Protein AF-A0A3S0BV58-F1 (afdb_monomer)

Solvent-accessible surface area (backbone atoms only — not comparable to full-atom values): 14214 Å² total; per-residue (Å²): 132,82,79,48,56,37,23,39,34,32,57,40,54,76,47,63,70,38,34,51,49,20,34,47,28,46,68,76,32,44,68,43,70,60,46,36,39,35,33,40,34,26,55,89,67,65,62,64,59,50,37,46,76,71,61,51,29,81,40,76,45,76,41,92,50,60,64,19,47,26,44,50,51,51,53,50,55,70,69,50,87,31,63,28,33,32,41,34,36,27,33,27,31,54,66,59,74,34,46,44,65,55,54,49,49,54,54,49,50,37,59,76,68,64,52,68,36,40,33,28,37,38,43,80,80,35,86,71,48,71,60,70,56,21,28,39,34,41,48,67,62,63,71,67,54,79,61,69,74,94,73,54,38,2,24,70,26,55,34,50,92,34,69,33,44,61,56,47,53,46,48,52,27,61,78,67,72,54,68,52,42,64,39,81,79,41,47,33,41,85,61,58,54,67,49,63,40,41,32,72,51,68,12,27,38,37,32,33,62,53,54,39,21,33,33,74,78,34,74,48,76,52,95,67,84,56,86,81,56,68,57,73,69,56,47,52,28,47,65,67,75,61,59,58,72,57,46,53,40,77,84,40,50,90,69,30,61,70,72,79,79,84,123

pLDDT: mean 91.62, std 10.39, range [37.5, 98.81]

Mean predicted aligned error: 4.77 Å

Structure (mmCIF, N/CA/C/O backbone):
data_AF-A0A3S0BV58-F1
#
_entry.id   AF-A0A3S0BV58-F1
#
loop_
_a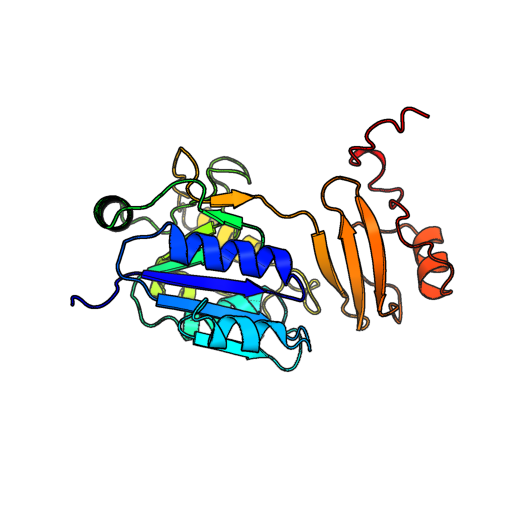tom_site.group_PDB
_atom_site.id
_atom_site.type_symbol
_atom_site.label_atom_id
_atom_site.label_alt_id
_atom_site.label_comp_id
_atom_site.label_asym_id
_atom_site.label_entity_id
_atom_site.label_seq_id
_atom_site.pdbx_PDB_ins_code
_atom_site.Cartn_x
_atom_site.Cartn_y
_atom_site.Cartn_z
_atom_site.occupancy
_atom_site.B_iso_or_equiv
_atom_site.auth_seq_id
_atom_site.auth_comp_id
_atom_site.auth_asym_id
_atom_site.auth_atom_id
_atom_site.pdbx_PDB_model_num
ATOM 1 N N . MET A 1 1 ? -24.311 -11.416 15.419 1.00 58.78 1 MET A N 1
ATOM 2 C CA . MET A 1 1 ? -22.964 -10.863 15.677 1.00 58.78 1 MET A CA 1
ATOM 3 C C . MET A 1 1 ? -23.050 -9.361 15.479 1.00 58.78 1 MET A C 1
ATOM 5 O O . MET A 1 1 ? -23.858 -8.952 14.658 1.00 58.78 1 MET A O 1
ATOM 9 N N . ALA A 1 2 ? -22.325 -8.561 16.262 1.00 74.94 2 ALA A N 1
ATOM 10 C CA . ALA A 1 2 ? -22.299 -7.110 16.066 1.00 74.94 2 ALA A CA 1
ATOM 11 C C . ALA A 1 2 ? -21.651 -6.775 14.715 1.00 74.94 2 ALA A C 1
ATOM 13 O O . ALA A 1 2 ? -20.734 -7.487 14.307 1.00 74.94 2 ALA A O 1
ATOM 14 N N . ASP A 1 3 ? -22.108 -5.719 14.043 1.00 85.88 3 ASP A N 1
ATOM 15 C CA . ASP A 1 3 ? -21.516 -5.290 12.773 1.00 85.88 3 ASP A CA 1
ATOM 16 C C . ASP A 1 3 ? -20.039 -4.896 12.955 1.00 85.88 3 ASP A C 1
ATOM 18 O O . ASP A 1 3 ? -19.675 -4.320 13.990 1.00 85.88 3 ASP A O 1
ATOM 22 N N . PRO A 1 4 ? -19.163 -5.230 11.987 1.00 90.94 4 PRO A N 1
ATOM 23 C CA . PRO A 1 4 ? -17.747 -4.909 12.079 1.00 90.94 4 PRO A CA 1
ATOM 24 C C . PRO A 1 4 ? -17.556 -3.391 12.123 1.00 90.94 4 PRO A C 1
ATOM 26 O O . PRO A 1 4 ? -18.193 -2.647 11.384 1.00 90.94 4 PRO A O 1
ATOM 29 N N . LYS A 1 5 ? -16.644 -2.925 12.980 1.00 90.62 5 LYS A N 1
ATOM 30 C CA . LYS A 1 5 ? -16.297 -1.495 13.090 1.00 90.62 5 LYS A CA 1
ATOM 31 C C . LYS A 1 5 ? -15.056 -1.108 12.289 1.00 90.62 5 LYS A C 1
ATOM 33 O O . LYS A 1 5 ? -14.802 0.079 12.103 1.00 90.62 5 LYS A O 1
ATOM 38 N N . LEU A 1 6 ? -14.289 -2.097 11.834 1.00 97.38 6 LEU A N 1
ATOM 39 C CA . LEU A 1 6 ? -13.002 -1.920 11.176 1.00 97.38 6 LEU A CA 1
ATOM 40 C C . LEU A 1 6 ? -12.958 -2.697 9.859 1.00 97.38 6 LEU A C 1
ATOM 42 O O . LEU A 1 6 ? -13.335 -3.870 9.816 1.00 97.38 6 LEU A O 1
ATOM 46 N N . THR A 1 7 ? -12.428 -2.057 8.820 1.00 98.56 7 THR A N 1
ATOM 47 C CA . THR A 1 7 ? -12.080 -2.704 7.552 1.00 98.56 7 THR A CA 1
ATOM 48 C C . THR A 1 7 ? -10.580 -2.587 7.310 1.00 98.56 7 THR A C 1
ATOM 50 O O . THR A 1 7 ? -10.054 -1.480 7.242 1.00 98.56 7 THR A O 1
ATOM 53 N N . PHE A 1 8 ? -9.880 -3.704 7.151 1.00 98.69 8 PHE A N 1
ATOM 54 C CA . PHE A 1 8 ? -8.515 -3.722 6.638 1.00 98.69 8 PHE A CA 1
ATOM 55 C C . PHE A 1 8 ? -8.525 -3.516 5.122 1.00 98.69 8 PHE A C 1
ATOM 57 O O . PHE A 1 8 ? -9.313 -4.142 4.414 1.00 98.69 8 PHE A O 1
ATOM 64 N N . LEU A 1 9 ? -7.647 -2.646 4.634 1.00 98.81 9 LEU A N 1
ATOM 65 C CA . LEU A 1 9 ? -7.495 -2.302 3.225 1.00 98.81 9 LEU A CA 1
ATOM 66 C C . LEU A 1 9 ? -6.059 -2.613 2.804 1.00 98.81 9 LEU A C 1
ATOM 68 O O . LEU A 1 9 ? -5.123 -2.053 3.376 1.00 98.81 9 LEU A O 1
ATOM 72 N N . VAL A 1 10 ? -5.887 -3.486 1.813 1.00 98.62 10 VAL A N 1
ATOM 73 C CA . VAL A 1 10 ? -4.567 -3.885 1.302 1.00 98.62 10 VAL A CA 1
ATOM 74 C C . VAL A 1 10 ? -4.504 -3.617 -0.196 1.00 98.62 10 VAL A C 1
ATOM 76 O O . VAL A 1 10 ? -5.285 -4.179 -0.963 1.00 98.62 10 VAL A O 1
ATOM 79 N N . LEU A 1 11 ? -3.570 -2.758 -0.603 1.00 97.88 11 LEU A N 1
ATOM 80 C CA . LEU A 1 11 ? -3.265 -2.472 -2.003 1.00 97.88 11 LEU A CA 1
ATOM 81 C C . LEU A 1 11 ? -2.023 -3.246 -2.433 1.00 97.88 11 LEU A C 1
ATOM 83 O O . LEU A 1 11 ? -1.003 -3.211 -1.743 1.00 97.88 11 LEU A O 1
ATOM 87 N N . ASP A 1 12 ? -2.079 -3.866 -3.604 1.00 97.56 12 ASP A N 1
ATOM 88 C CA . ASP A 1 12 ? -0.966 -4.618 -4.161 1.00 97.56 12 ASP A CA 1
ATOM 89 C C . ASP A 1 12 ? -0.728 -4.325 -5.647 1.00 97.56 12 ASP A C 1
ATOM 91 O O . ASP A 1 12 ? -1.632 -3.956 -6.392 1.00 97.56 12 ASP A O 1
ATOM 95 N N . PHE A 1 13 ? 0.523 -4.501 -6.069 1.00 96.62 13 PHE A N 1
ATOM 96 C CA . PHE A 1 13 ? 0.927 -4.519 -7.466 1.00 96.62 13 PHE A CA 1
ATOM 97 C C . PHE A 1 13 ? 2.080 -5.512 -7.653 1.00 96.62 13 PHE A C 1
ATOM 99 O O . PHE A 1 13 ? 3.238 -5.193 -7.371 1.00 96.62 13 PHE A O 1
ATOM 106 N N . LYS A 1 14 ? 1.756 -6.711 -8.154 1.00 96.31 14 LYS A N 1
ATOM 107 C CA . LYS A 1 14 ? 2.706 -7.794 -8.471 1.00 96.31 14 LYS A CA 1
ATOM 108 C C . LYS A 1 14 ? 3.536 -8.317 -7.282 1.00 96.31 14 LYS A C 1
ATOM 110 O O . LYS A 1 14 ? 4.580 -8.925 -7.513 1.00 96.31 14 LYS A O 1
ATOM 115 N N . LYS A 1 15 ? 3.106 -8.138 -6.025 1.00 95.44 15 LYS A N 1
ATOM 116 C CA . LYS A 1 15 ? 3.809 -8.666 -4.837 1.00 95.44 15 LYS A CA 1
ATOM 117 C C . LYS A 1 15 ? 3.030 -9.821 -4.209 1.00 95.44 15 LYS A C 1
ATOM 119 O O . LYS A 1 15 ? 2.544 -9.721 -3.085 1.00 95.44 15 LYS A O 1
ATOM 124 N N . GLU A 1 16 ? 2.884 -10.913 -4.959 1.00 96.56 16 GLU A N 1
ATOM 125 C CA . GLU A 1 16 ? 2.107 -12.095 -4.557 1.00 96.56 16 GLU A CA 1
ATOM 126 C C . GLU A 1 16 ? 2.516 -12.635 -3.178 1.00 96.56 16 GLU A C 1
ATOM 128 O O . GLU A 1 16 ? 1.671 -12.784 -2.299 1.00 96.56 16 GLU A O 1
ATOM 133 N N . GLN A 1 17 ? 3.808 -12.910 -2.974 1.00 96.69 17 GLN A N 1
ATOM 134 C CA . GLN A 1 17 ? 4.300 -13.559 -1.754 1.00 96.69 17 GLN A CA 1
ATOM 135 C C . GLN A 1 17 ? 4.117 -12.669 -0.523 1.00 96.69 17 GLN A C 1
ATOM 137 O O . GLN A 1 17 ? 3.667 -13.133 0.525 1.00 96.69 17 GLN A O 1
ATOM 142 N N . GLU A 1 18 ? 4.455 -11.387 -0.649 1.00 97.38 18 GLU A N 1
ATOM 143 C CA . GLU A 1 18 ? 4.274 -10.403 0.409 1.00 97.38 18 GLU A CA 1
ATOM 144 C C . GLU A 1 18 ? 2.786 -10.210 0.733 1.00 97.38 18 GLU A C 1
ATOM 146 O O . GLU A 1 18 ? 2.396 -10.301 1.898 1.00 97.38 18 GLU A O 1
ATOM 151 N N . SER A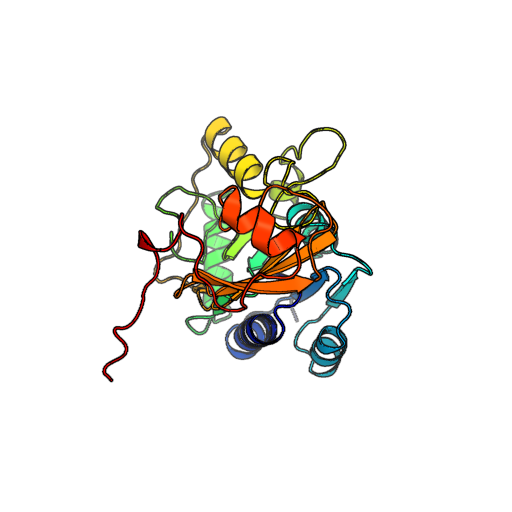 1 19 ? 1.942 -10.054 -0.293 1.00 98.00 19 SER A N 1
ATOM 152 C CA . SER A 1 19 ? 0.495 -9.888 -0.122 1.00 98.00 19 SER A CA 1
ATOM 153 C C . SER A 1 19 ? -0.138 -11.092 0.559 1.00 98.00 19 SER A C 1
ATOM 155 O O . SER A 1 19 ? -0.960 -10.927 1.458 1.00 98.00 19 SER A O 1
ATOM 157 N N . GLU A 1 20 ? 0.259 -12.306 0.176 1.00 98.38 20 GLU A N 1
ATOM 158 C CA . GLU A 1 20 ? -0.231 -13.523 0.813 1.00 98.38 20 GLU A CA 1
ATOM 159 C C . GLU A 1 20 ? 0.128 -13.551 2.303 1.00 98.38 20 GLU A C 1
ATOM 161 O O . GLU A 1 20 ? -0.740 -13.821 3.138 1.00 98.38 20 GLU A O 1
ATOM 166 N N . LEU A 1 21 ? 1.376 -13.220 2.656 1.00 98.31 21 LEU A N 1
ATOM 167 C CA . LEU A 1 21 ? 1.795 -13.140 4.054 1.00 98.31 21 LEU A CA 1
ATOM 168 C C . LEU A 1 21 ? 0.993 -12.081 4.820 1.00 98.31 21 LEU A C 1
ATOM 170 O O . LEU A 1 21 ? 0.508 -12.368 5.917 1.00 98.31 21 LEU A O 1
ATOM 174 N N . CYS A 1 22 ? 0.825 -10.887 4.246 1.00 98.75 22 CYS A N 1
ATOM 175 C CA . CYS A 1 22 ? 0.045 -9.802 4.835 1.00 98.75 22 CYS A CA 1
ATOM 176 C C . CYS A 1 22 ? -1.382 -10.270 5.149 1.00 98.75 22 CYS A C 1
ATOM 178 O O . CYS A 1 22 ? -1.802 -10.259 6.310 1.00 98.75 22 CYS A O 1
ATOM 180 N N . LEU A 1 23 ? -2.108 -10.761 4.139 1.00 98.75 23 LEU A N 1
ATOM 181 C CA . LEU A 1 23 ? -3.499 -11.197 4.278 1.00 98.75 23 LEU A CA 1
ATOM 182 C C . LEU A 1 23 ? -3.641 -12.364 5.263 1.00 98.75 23 LEU A C 1
ATOM 184 O O . LEU A 1 23 ? -4.492 -12.317 6.154 1.00 98.75 23 LEU A O 1
ATOM 188 N N . ARG A 1 24 ? -2.779 -13.388 5.168 1.00 98.62 24 ARG A N 1
ATOM 189 C CA . ARG A 1 24 ? -2.788 -14.520 6.110 1.00 98.62 24 ARG A CA 1
ATOM 190 C C . ARG A 1 24 ? -2.495 -14.074 7.535 1.00 98.62 24 ARG A C 1
ATOM 192 O O . ARG A 1 24 ? -3.131 -14.571 8.461 1.00 98.62 24 ARG A O 1
ATOM 199 N N . SER A 1 25 ? -1.561 -13.144 7.732 1.00 98.69 25 SER A N 1
ATOM 200 C CA . SER A 1 25 ? -1.246 -12.635 9.069 1.00 98.69 25 SER A CA 1
ATOM 201 C C . SER A 1 25 ? -2.442 -11.913 9.694 1.00 98.69 25 SER A C 1
ATOM 203 O O . SER A 1 25 ? -2.742 -12.155 10.858 1.00 98.69 25 SER A O 1
ATOM 205 N N . ILE A 1 26 ? -3.197 -11.125 8.919 1.00 98.69 26 ILE A N 1
ATOM 206 C CA . ILE A 1 26 ? -4.432 -10.486 9.395 1.00 98.69 26 ILE A CA 1
ATOM 207 C C . ILE A 1 26 ? -5.474 -11.555 9.756 1.00 98.69 26 ILE A C 1
ATOM 209 O O . ILE A 1 26 ? -5.997 -11.551 10.871 1.00 98.69 26 ILE A O 1
ATOM 213 N N . ARG A 1 27 ? -5.719 -12.521 8.858 1.00 98.19 27 ARG A N 1
ATOM 214 C CA . ARG A 1 27 ? -6.685 -13.613 9.078 1.00 98.19 27 ARG A CA 1
ATOM 215 C C . ARG A 1 27 ? -6.383 -14.461 10.308 1.00 98.19 27 ARG A C 1
ATOM 217 O O . ARG A 1 27 ? -7.298 -14.787 11.055 1.00 98.19 27 ARG A O 1
ATOM 224 N N . ASN A 1 28 ? -5.117 -14.794 10.525 1.00 98.25 28 ASN A N 1
ATOM 225 C CA . ASN A 1 28 ? -4.723 -15.732 11.573 1.00 98.25 28 ASN A CA 1
ATOM 226 C C . ASN A 1 28 ? -4.499 -15.066 12.931 1.00 98.25 28 ASN A C 1
ATOM 228 O O . ASN A 1 28 ? -4.545 -15.752 13.949 1.00 98.25 28 ASN A O 1
ATOM 232 N N . ARG A 1 29 ? -4.203 -13.761 12.956 1.00 98.31 29 ARG A N 1
ATOM 233 C CA . ARG A 1 29 ? -3.732 -13.079 14.170 1.00 98.31 29 ARG A CA 1
ATOM 234 C C . ARG A 1 29 ? -4.672 -12.002 14.687 1.00 98.31 29 ARG A C 1
ATOM 236 O O . ARG A 1 29 ? -4.452 -11.508 15.786 1.00 98.31 29 ARG A O 1
ATOM 243 N N . VAL A 1 30 ? -5.716 -11.637 13.947 1.00 97.94 30 VAL A N 1
ATOM 244 C CA . VAL A 1 30 ? -6.729 -10.679 14.408 1.00 97.94 30 VAL A CA 1
ATOM 245 C C . VAL A 1 30 ? -8.011 -11.431 14.745 1.00 97.94 30 VAL A C 1
ATOM 247 O O . VAL A 1 30 ? -8.669 -11.969 13.862 1.00 97.94 30 VAL A O 1
ATOM 250 N N . ALA A 1 31 ? -8.376 -11.459 16.026 1.00 95.88 31 ALA A N 1
ATOM 251 C CA . ALA A 1 31 ? -9.563 -12.163 16.518 1.00 95.88 31 ALA A CA 1
ATOM 252 C C . ALA A 1 31 ? -10.827 -11.281 16.582 1.00 95.88 31 ALA A C 1
ATOM 254 O O . ALA A 1 31 ? -11.905 -11.771 16.906 1.00 95.88 31 ALA A O 1
ATOM 255 N N . ALA A 1 32 ? -10.706 -9.975 16.319 1.00 94.56 32 ALA A N 1
ATOM 256 C CA . ALA A 1 32 ? -11.844 -9.056 16.284 1.00 94.56 32 ALA A CA 1
ATOM 257 C C . ALA A 1 32 ? -12.754 -9.313 15.070 1.00 94.56 32 ALA A C 1
ATOM 259 O O . ALA A 1 32 ? -12.314 -9.866 14.066 1.00 94.56 32 ALA A O 1
ATOM 260 N N . ASN A 1 33 ? -14.003 -8.842 15.119 1.00 95.12 33 ASN A N 1
ATOM 261 C CA . ASN A 1 33 ? -14.851 -8.815 13.927 1.00 95.12 33 ASN A CA 1
ATOM 262 C C . ASN A 1 33 ? -14.453 -7.646 13.005 1.00 95.12 33 ASN A C 1
ATOM 264 O O . ASN A 1 33 ? -14.569 -6.479 13.393 1.00 95.12 33 ASN A O 1
ATOM 268 N N . TYR A 1 34 ? -14.004 -7.950 11.788 1.00 97.31 34 TYR A N 1
ATOM 269 C CA . TYR A 1 34 ? -13.573 -6.975 10.783 1.00 97.31 34 TYR A CA 1
ATOM 270 C C . TYR A 1 34 ? -13.966 -7.415 9.369 1.00 97.31 34 TYR A C 1
ATOM 272 O O . TYR A 1 34 ? -14.375 -8.553 9.139 1.00 97.31 34 TYR A O 1
ATOM 280 N N . LYS A 1 35 ? -13.804 -6.497 8.414 1.00 98.00 35 LYS A N 1
ATOM 281 C CA . LYS A 1 35 ? -13.764 -6.798 6.977 1.00 98.00 35 LYS A CA 1
ATOM 282 C C . LYS A 1 35 ? -12.340 -6.668 6.450 1.00 98.00 35 LYS A C 1
ATOM 284 O O . LYS A 1 35 ? -11.567 -5.874 6.976 1.00 98.00 35 LYS A O 1
ATOM 289 N N . LEU A 1 36 ? -11.983 -7.422 5.424 1.00 98.56 36 LEU A N 1
ATOM 290 C CA . LEU A 1 36 ? -10.693 -7.333 4.746 1.00 98.56 36 LEU A CA 1
ATOM 291 C C . LEU A 1 36 ? -10.922 -7.197 3.243 1.00 98.56 36 LEU A C 1
ATOM 293 O O . LEU A 1 36 ? -11.437 -8.108 2.597 1.00 98.56 36 LEU A O 1
ATOM 297 N N . VAL A 1 37 ? -10.542 -6.044 2.700 1.00 98.75 37 VAL A N 1
ATOM 298 C CA . VAL A 1 37 ? -10.603 -5.742 1.271 1.00 98.75 37 VAL A CA 1
ATOM 299 C C . VAL A 1 37 ? -9.190 -5.754 0.713 1.00 98.75 37 VAL A C 1
ATOM 301 O O . VAL A 1 37 ? -8.304 -5.054 1.206 1.00 98.75 37 VAL A O 1
ATOM 304 N N . TYR A 1 38 ? -9.001 -6.536 -0.339 1.00 98.81 38 TYR A N 1
ATOM 305 C CA . TYR A 1 38 ? -7.760 -6.616 -1.087 1.00 98.81 38 TYR A CA 1
ATOM 306 C C . TYR A 1 38 ? -7.971 -6.059 -2.497 1.00 98.81 38 TYR A C 1
ATOM 308 O O . TYR A 1 38 ? -8.968 -6.372 -3.153 1.00 98.81 38 TYR A O 1
ATOM 316 N N . LEU A 1 39 ? -7.035 -5.234 -2.961 1.00 98.69 39 LEU A N 1
ATOM 317 C CA . LEU A 1 39 ? -7.024 -4.690 -4.311 1.00 98.69 39 LEU A CA 1
ATOM 318 C C . LEU A 1 39 ? -5.747 -5.110 -5.032 1.00 98.69 39 LEU A C 1
ATOM 320 O O . LEU A 1 39 ? -4.652 -4.683 -4.664 1.00 98.69 39 LEU A O 1
ATOM 324 N N . ASP A 1 40 ? -5.920 -5.876 -6.103 1.00 98.44 40 ASP A N 1
ATOM 325 C CA . ASP A 1 40 ? -4.899 -6.079 -7.121 1.00 98.44 40 ASP A CA 1
ATOM 326 C C . ASP A 1 40 ? -4.935 -4.928 -8.128 1.00 98.44 40 ASP A C 1
ATOM 328 O O . ASP A 1 40 ? -5.903 -4.749 -8.878 1.00 98.44 40 ASP A O 1
ATOM 332 N N . ASN A 1 41 ? -3.870 -4.135 -8.152 1.00 96.94 41 ASN A N 1
ATOM 333 C CA . ASN A 1 41 ? -3.789 -2.933 -8.962 1.00 96.94 41 ASN A CA 1
ATOM 334 C C . ASN A 1 41 ? -3.187 -3.221 -10.340 1.00 96.94 41 ASN A C 1
ATOM 336 O O . ASN A 1 41 ? -2.173 -2.637 -10.717 1.00 96.94 41 ASN A O 1
ATOM 340 N N . GLY A 1 42 ? -3.786 -4.149 -11.084 1.00 96.12 42 GLY A N 1
ATOM 341 C CA . GLY A 1 42 ? -3.347 -4.481 -12.436 1.00 96.12 42 GLY A CA 1
ATOM 342 C C . GLY A 1 42 ? -2.097 -5.344 -12.494 1.00 96.12 42 GLY A C 1
ATOM 343 O O . GLY A 1 42 ? -1.247 -5.114 -13.356 1.00 96.12 42 GLY A O 1
ATOM 344 N N . SER A 1 43 ? -1.967 -6.343 -11.614 1.00 94.88 43 SER A N 1
ATOM 345 C CA . SER A 1 43 ? -0.892 -7.332 -11.739 1.00 94.88 43 SER A CA 1
ATOM 346 C C . SER A 1 43 ? -0.954 -8.091 -13.066 1.00 94.88 43 SER A C 1
ATOM 348 O O . SER A 1 43 ? 0.093 -8.401 -13.631 1.00 94.88 43 SER A O 1
ATOM 350 N N . GLY A 1 44 ? -2.156 -8.378 -13.575 1.00 94.12 44 GLY A N 1
ATOM 351 C CA . GLY A 1 44 ? -2.349 -9.287 -14.707 1.00 94.12 44 GLY A CA 1
ATOM 352 C C . GLY A 1 44 ? -2.043 -10.753 -14.370 1.00 94.12 44 GLY A C 1
ATOM 353 O O . GLY A 1 44 ? -1.834 -11.545 -15.283 1.00 94.12 44 GLY A O 1
ATOM 354 N N . GLU A 1 45 ? -1.989 -11.098 -13.082 1.00 95.19 45 GLU A N 1
ATOM 355 C CA . GLU A 1 45 ? -1.706 -12.439 -12.564 1.00 95.19 45 GLU A CA 1
ATOM 356 C C . GLU A 1 45 ? -2.975 -13.060 -11.939 1.00 95.19 45 GLU A C 1
ATOM 358 O O . GLU A 1 45 ? -3.947 -12.363 -11.644 1.00 95.19 45 GLU A O 1
ATOM 363 N N . ASP A 1 46 ? -2.975 -14.377 -11.699 1.00 95.94 46 ASP A N 1
ATOM 364 C CA . ASP A 1 46 ? -4.154 -15.102 -11.180 1.00 95.94 46 ASP A CA 1
ATOM 365 C C . ASP A 1 46 ? -4.209 -15.209 -9.641 1.00 95.94 46 ASP A C 1
ATOM 367 O O . ASP A 1 46 ? -5.236 -15.570 -9.061 1.00 95.94 46 ASP A O 1
ATOM 371 N N . TYR A 1 47 ? -3.134 -14.847 -8.933 1.00 97.81 47 TYR A N 1
ATOM 372 C CA . TYR A 1 47 ? -3.087 -14.960 -7.471 1.00 97.81 47 TYR A CA 1
ATOM 373 C C . TYR A 1 47 ? -4.199 -14.199 -6.708 1.00 97.81 47 TYR A C 1
ATOM 375 O O . TYR A 1 47 ? -4.602 -14.691 -5.652 1.00 97.81 47 TYR A O 1
ATOM 383 N N . PRO A 1 48 ? -4.798 -13.093 -7.203 1.00 97.94 48 PRO A N 1
ATOM 384 C CA . PRO A 1 48 ? -5.956 -12.491 -6.536 1.00 97.94 48 PRO A CA 1
ATOM 385 C C . PRO A 1 48 ? -7.183 -13.418 -6.500 1.00 97.94 48 PRO A C 1
ATOM 387 O O . PRO A 1 48 ? -7.913 -13.442 -5.505 1.00 97.94 48 PRO A O 1
ATOM 390 N N . ASN A 1 49 ? -7.402 -14.224 -7.549 1.00 97.19 49 ASN A N 1
ATOM 391 C CA . ASN A 1 49 ? -8.477 -15.221 -7.572 1.00 97.19 49 ASN A CA 1
ATOM 392 C C . ASN A 1 49 ? -8.208 -16.326 -6.550 1.00 97.19 49 ASN A C 1
ATOM 394 O O . ASN A 1 49 ? -9.122 -16.746 -5.836 1.00 97.19 49 ASN A O 1
ATOM 398 N N . ARG A 1 50 ? -6.943 -16.748 -6.416 1.00 98.00 50 ARG A N 1
ATOM 399 C CA . ARG A 1 50 ? -6.525 -17.668 -5.353 1.00 98.00 50 ARG A CA 1
ATOM 400 C C . ARG A 1 50 ? -6.819 -17.085 -3.969 1.00 98.00 50 ARG A C 1
ATOM 402 O O . ARG A 1 50 ? -7.456 -17.757 -3.163 1.00 98.00 50 ARG A O 1
ATOM 409 N N . PHE A 1 51 ? -6.448 -15.829 -3.713 1.00 98.31 51 PHE A N 1
ATOM 410 C CA . PHE A 1 51 ? -6.714 -15.163 -2.431 1.00 98.31 51 PHE A CA 1
ATOM 411 C C . PHE A 1 51 ? -8.208 -15.110 -2.098 1.00 98.31 51 PHE A C 1
ATOM 413 O O . PHE A 1 51 ? -8.587 -15.326 -0.946 1.00 98.31 51 PHE A O 1
ATOM 420 N N . ARG A 1 52 ? -9.067 -14.890 -3.100 1.00 97.12 52 ARG A N 1
ATOM 421 C CA . ARG A 1 52 ? -10.524 -14.973 -2.938 1.00 97.12 52 ARG A CA 1
ATOM 422 C C . ARG A 1 52 ? -10.980 -16.386 -2.569 1.00 97.12 52 ARG A C 1
ATOM 424 O O . ARG A 1 52 ? -11.713 -16.551 -1.600 1.00 97.12 52 ARG A O 1
ATOM 431 N N . ASN A 1 53 ? -10.549 -17.393 -3.327 1.00 97.75 53 ASN A N 1
ATOM 432 C CA . ASN A 1 53 ? -10.969 -18.787 -3.145 1.00 97.75 53 ASN A CA 1
ATOM 433 C C . ASN A 1 53 ? -10.518 -19.368 -1.797 1.00 97.75 53 ASN A C 1
ATOM 435 O O . ASN A 1 53 ? -11.214 -20.193 -1.209 1.00 97.75 53 ASN A O 1
ATOM 439 N N . GLU A 1 54 ? -9.380 -18.907 -1.285 1.00 97.94 54 GLU A N 1
ATOM 440 C CA . GLU A 1 54 ? -8.849 -19.275 0.028 1.00 97.94 54 GLU A CA 1
ATOM 441 C C . GLU A 1 54 ? -9.416 -18.424 1.181 1.00 97.94 54 GLU A C 1
ATOM 443 O O . GLU A 1 54 ? -8.986 -18.570 2.325 1.00 97.94 54 GLU A O 1
ATOM 448 N N . ASN A 1 55 ? -10.388 -17.544 0.906 1.00 97.56 55 ASN A N 1
ATOM 449 C CA . ASN A 1 55 ? -10.993 -16.613 1.867 1.00 97.56 55 ASN A CA 1
ATOM 450 C C . ASN A 1 55 ? -9.982 -15.676 2.560 1.00 97.56 55 ASN A C 1
ATOM 452 O O . ASN A 1 55 ? -10.221 -15.182 3.668 1.00 97.56 55 ASN A O 1
ATOM 456 N N . LEU A 1 56 ? -8.860 -15.368 1.903 1.00 98.25 56 LEU A N 1
ATOM 457 C CA . LEU A 1 56 ? -7.864 -14.436 2.436 1.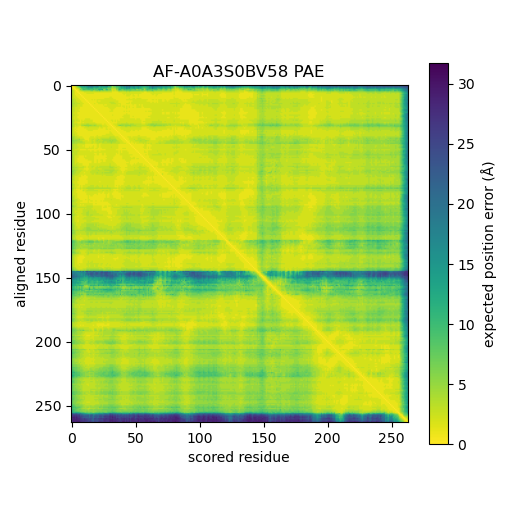00 98.25 56 LEU A CA 1
ATOM 458 C C . LEU A 1 56 ? -8.364 -12.992 2.462 1.00 98.25 56 LEU A C 1
ATOM 460 O O . LEU A 1 56 ? -7.883 -12.220 3.279 1.00 98.25 56 LEU A O 1
ATOM 464 N N . ALA A 1 57 ? -9.365 -12.646 1.652 1.00 98.12 57 ALA A N 1
ATOM 465 C CA . ALA A 1 57 ? -10.058 -11.362 1.693 1.00 98.12 57 ALA A CA 1
ATOM 466 C C . ALA A 1 57 ? -11.572 -11.562 1.530 1.00 98.12 57 ALA A C 1
ATOM 468 O O . ALA A 1 57 ? -12.010 -12.488 0.849 1.00 98.12 57 ALA A O 1
ATOM 469 N N . ASP A 1 58 ? -12.366 -10.698 2.160 1.00 97.81 58 ASP A N 1
ATOM 470 C CA . ASP A 1 58 ? -13.831 -10.702 2.050 1.00 97.81 58 ASP A CA 1
ATOM 471 C C . ASP A 1 58 ? -14.290 -10.087 0.723 1.00 97.81 58 ASP A C 1
ATOM 473 O O . ASP A 1 58 ? -15.306 -10.486 0.154 1.00 97.81 58 ASP A O 1
ATOM 477 N N . LEU A 1 59 ? -13.514 -9.126 0.215 1.00 98.31 59 LEU A N 1
ATOM 478 C CA . LEU A 1 59 ? -13.689 -8.518 -1.095 1.00 98.31 59 LEU A CA 1
ATOM 479 C C . LEU A 1 59 ? -12.337 -8.455 -1.806 1.00 98.31 59 LEU A C 1
ATOM 481 O O . LEU A 1 59 ? -11.360 -7.950 -1.255 1.00 98.31 59 LEU A O 1
ATOM 485 N N . VAL A 1 60 ? -12.310 -8.938 -3.046 1.00 98.44 60 VAL A N 1
ATOM 486 C CA . VAL A 1 60 ? -11.173 -8.807 -3.960 1.00 98.44 60 VAL A CA 1
ATOM 487 C C . VAL A 1 60 ? -11.582 -7.902 -5.114 1.00 98.44 60 VAL A C 1
ATOM 489 O O . VAL A 1 60 ? -12.562 -8.182 -5.808 1.00 98.44 60 VAL A O 1
ATOM 492 N N . ILE A 1 61 ? -10.829 -6.823 -5.304 1.00 98.38 61 ILE A N 1
ATOM 493 C CA . ILE A 1 61 ? -10.946 -5.897 -6.430 1.00 98.38 61 ILE A CA 1
ATOM 494 C C . ILE A 1 61 ? -9.760 -6.148 -7.356 1.00 98.38 61 ILE A C 1
ATOM 496 O O . ILE A 1 61 ? -8.625 -6.205 -6.895 1.00 98.38 61 ILE A O 1
ATOM 500 N N . GLN A 1 62 ? -10.016 -6.284 -8.654 1.00 98.00 62 GLN A N 1
ATOM 501 C CA . GLN A 1 62 ? -8.973 -6.427 -9.667 1.00 98.00 62 GLN A CA 1
ATOM 502 C C . GLN A 1 62 ? -9.107 -5.299 -10.679 1.00 98.00 62 GLN A C 1
ATOM 504 O O . GLN A 1 62 ? -10.100 -5.219 -11.407 1.00 98.00 62 GLN A O 1
ATOM 509 N N . ASN A 1 63 ? -8.106 -4.428 -10.725 1.00 97.88 63 ASN A N 1
ATOM 510 C CA . ASN A 1 63 ? -8.009 -3.437 -11.783 1.00 97.88 63 ASN A CA 1
ATOM 511 C C . ASN A 1 63 ? -7.382 -4.083 -13.030 1.00 97.88 63 ASN A C 1
ATOM 513 O O . ASN A 1 63 ? -6.464 -4.889 -12.903 1.00 97.88 63 ASN A O 1
ATOM 517 N N . PRO A 1 64 ? -7.830 -3.732 -14.248 1.00 95.88 64 PRO A N 1
ATOM 518 C CA . PRO A 1 64 ? -7.245 -4.274 -15.477 1.00 95.88 64 PRO A CA 1
ATOM 519 C C . PRO A 1 64 ? -5.846 -3.711 -15.773 1.00 95.88 64 PRO A C 1
ATOM 521 O O . PRO A 1 64 ? -5.096 -4.294 -16.549 1.00 95.88 64 PRO A O 1
ATOM 524 N N . ILE A 1 65 ? -5.513 -2.559 -15.187 1.00 94.19 65 ILE A N 1
ATOM 525 C CA . ILE A 1 65 ? -4.235 -1.855 -15.322 1.00 94.19 65 ILE A CA 1
ATOM 526 C C . ILE A 1 65 ? -3.850 -1.241 -13.976 1.00 94.19 65 ILE A C 1
ATOM 528 O O . ILE A 1 65 ? -4.712 -1.027 -13.123 1.00 94.19 65 ILE A O 1
ATOM 532 N N . ASN A 1 66 ? -2.575 -0.898 -13.810 1.00 94.19 66 ASN A N 1
ATOM 533 C CA . ASN A 1 66 ? -2.114 -0.169 -12.637 1.00 94.19 66 ASN A CA 1
ATOM 534 C C . ASN A 1 66 ? -2.620 1.273 -12.656 1.00 94.19 66 ASN A C 1
ATOM 536 O O . ASN A 1 66 ? -2.281 2.059 -13.540 1.00 94.19 66 ASN A O 1
ATOM 540 N N . THR A 1 67 ? -3.415 1.643 -11.655 1.00 91.62 67 THR A N 1
ATOM 541 C CA . THR A 1 67 ? -3.943 3.006 -11.519 1.00 91.62 67 THR A CA 1
ATOM 542 C C . THR A 1 67 ? -3.074 3.894 -10.630 1.00 91.62 67 THR A C 1
ATOM 544 O O . THR A 1 67 ? -3.475 5.010 -10.307 1.00 91.62 67 THR A O 1
ATOM 547 N N . GLY A 1 68 ? -1.896 3.426 -10.216 1.00 89.25 68 GLY A N 1
ATOM 548 C CA . GLY A 1 68 ? -1.026 4.084 -9.245 1.00 89.25 68 GLY A CA 1
ATOM 549 C C . GLY A 1 68 ? -1.494 3.907 -7.800 1.00 89.25 68 GLY A C 1
ATOM 550 O O . GLY A 1 68 ? -2.654 3.581 -7.533 1.00 89.25 68 GLY A O 1
ATOM 551 N N . CYS A 1 69 ? -0.567 4.131 -6.863 1.00 89.00 69 CYS A N 1
ATOM 552 C CA . CYS A 1 69 ? -0.792 3.936 -5.428 1.00 89.00 69 CYS A CA 1
ATOM 553 C C . CYS A 1 69 ? -1.974 4.761 -4.898 1.00 89.00 69 CYS A C 1
ATOM 555 O O . CYS A 1 69 ? -2.910 4.214 -4.323 1.00 89.00 69 CYS A O 1
ATOM 557 N N . GLY A 1 70 ? -1.977 6.072 -5.153 1.00 88.56 70 GLY A N 1
ATOM 558 C CA . GLY A 1 70 ? -2.983 6.975 -4.600 1.00 88.56 70 GLY A CA 1
ATOM 559 C C . GLY A 1 70 ? -4.417 6.669 -5.037 1.00 88.56 70 GLY A C 1
ATOM 560 O O . GLY A 1 70 ? -5.306 6.586 -4.193 1.00 88.56 70 GLY A O 1
ATOM 561 N N . ASN A 1 71 ? -4.640 6.429 -6.333 1.00 89.94 71 ASN A N 1
ATOM 562 C CA . ASN A 1 71 ? -5.973 6.074 -6.835 1.00 89.94 71 ASN A CA 1
ATOM 563 C C . ASN A 1 71 ? -6.429 4.698 -6.323 1.00 89.94 71 ASN A C 1
ATOM 565 O O . ASN A 1 71 ? -7.609 4.516 -6.037 1.00 89.94 71 ASN A O 1
ATOM 569 N N . GLY A 1 72 ? -5.504 3.740 -6.175 1.00 93.25 72 GLY A N 1
ATOM 570 C CA . GLY A 1 72 ? -5.813 2.427 -5.603 1.00 93.25 72 GLY A CA 1
ATOM 571 C C . GLY A 1 72 ? -6.256 2.518 -4.138 1.00 93.25 72 GLY A C 1
ATOM 572 O O . GLY A 1 72 ? -7.245 1.896 -3.752 1.00 93.25 72 GLY A O 1
ATOM 573 N N . ILE A 1 73 ? -5.582 3.343 -3.328 1.00 93.81 73 ILE A N 1
ATOM 574 C CA . ILE A 1 73 ? -5.988 3.584 -1.933 1.00 93.81 73 ILE A CA 1
ATOM 575 C C . ILE A 1 73 ? -7.349 4.294 -1.885 1.00 93.81 73 ILE A C 1
ATOM 577 O O . ILE A 1 73 ? -8.214 3.899 -1.108 1.00 93.81 73 ILE A O 1
ATOM 581 N N . ASP A 1 74 ? -7.578 5.304 -2.726 1.00 92.12 74 ASP A N 1
ATOM 582 C CA . ASP A 1 74 ? -8.871 5.998 -2.789 1.00 92.12 74 ASP A CA 1
ATOM 583 C C . ASP A 1 74 ? -10.025 5.043 -3.157 1.00 92.12 74 ASP A C 1
ATOM 585 O O . ASP A 1 74 ? -11.085 5.071 -2.527 1.00 92.12 74 ASP A O 1
ATOM 589 N N . GLN A 1 75 ? -9.802 4.125 -4.103 1.00 95.06 75 GLN A N 1
ATOM 590 C CA . GLN A 1 75 ? -10.759 3.072 -4.455 1.00 95.06 75 GLN A CA 1
ATOM 591 C C . GLN A 1 75 ? -11.070 2.158 -3.260 1.00 95.06 75 GLN A C 1
ATOM 593 O O . GLN A 1 75 ? -12.243 1.909 -2.976 1.00 95.06 75 GLN A O 1
ATOM 598 N N . LEU A 1 76 ? -10.042 1.711 -2.529 1.00 97.44 76 LEU A N 1
ATOM 599 C CA . LEU A 1 76 ? -10.191 0.914 -1.306 1.00 97.44 76 LEU A CA 1
ATOM 600 C C . LEU A 1 76 ? -11.001 1.652 -0.227 1.00 97.44 76 LEU A C 1
ATOM 602 O O . LEU A 1 76 ? -11.926 1.087 0.358 1.00 97.44 76 LEU A O 1
ATOM 606 N N . VAL A 1 77 ? -10.698 2.927 0.027 1.00 96.00 77 VAL A N 1
ATOM 607 C CA . VAL A 1 77 ? -11.404 3.711 1.053 1.00 96.00 77 VAL A CA 1
ATOM 608 C C . VAL A 1 77 ? -12.860 3.965 0.654 1.00 96.00 77 VAL A C 1
ATOM 610 O O . VAL A 1 77 ? -13.749 3.919 1.506 1.00 96.00 77 VAL A O 1
ATOM 613 N N . LYS A 1 78 ? -13.153 4.181 -0.634 1.00 95.12 78 LYS A N 1
ATOM 614 C CA . LYS A 1 78 ? -14.529 4.375 -1.120 1.00 95.12 78 LYS A CA 1
ATOM 615 C C . LYS A 1 78 ? -15.417 3.154 -0.882 1.00 95.12 78 LYS A C 1
ATOM 617 O O . LYS A 1 78 ? -16.562 3.342 -0.460 1.00 95.12 78 LYS A O 1
ATOM 622 N N . VAL A 1 79 ? -14.890 1.942 -1.077 1.00 96.94 79 VAL A N 1
ATOM 623 C CA . VAL A 1 79 ? -15.630 0.685 -0.840 1.00 96.94 79 VAL A CA 1
ATOM 624 C C . VAL A 1 79 ? -15.671 0.255 0.628 1.00 96.94 79 VAL A C 1
ATOM 626 O O . VAL A 1 79 ? -16.428 -0.646 0.963 1.00 96.94 79 VAL A O 1
ATOM 629 N N . CYS A 1 80 ? -14.887 0.881 1.511 1.00 96.56 80 CYS A N 1
ATOM 630 C CA . CYS A 1 80 ? -14.935 0.605 2.946 1.00 96.56 80 CYS A CA 1
ATOM 631 C C . CYS A 1 80 ? -16.350 0.859 3.498 1.00 96.56 80 CYS A C 1
ATOM 633 O O . CYS A 1 80 ? -16.880 1.965 3.364 1.00 96.56 80 CYS A O 1
ATOM 635 N N . GLU A 1 81 ? -16.964 -0.147 4.118 1.00 94.12 81 GLU A N 1
ATOM 636 C CA . GLU A 1 81 ? -18.336 -0.066 4.649 1.00 94.12 81 GLU A CA 1
ATOM 637 C C . GLU A 1 81 ? -18.381 0.367 6.121 1.00 94.12 81 GLU A C 1
ATOM 639 O O . GLU A 1 81 ? -19.437 0.724 6.637 1.00 94.12 81 GLU A O 1
ATOM 644 N N . THR A 1 82 ? -17.236 0.347 6.802 1.00 96.69 82 THR A N 1
ATOM 645 C CA . THR A 1 82 ? -17.126 0.647 8.231 1.00 96.69 82 THR A CA 1
ATOM 646 C C . THR A 1 82 ? -16.685 2.088 8.479 1.00 96.69 82 THR A C 1
ATOM 648 O O . THR A 1 82 ? -16.113 2.746 7.610 1.00 96.69 82 THR A O 1
ATOM 651 N N . GLU A 1 83 ? -16.928 2.592 9.693 1.00 95.50 83 GLU A N 1
ATOM 652 C CA . GLU A 1 83 ? -16.497 3.940 10.093 1.00 95.50 83 GLU A CA 1
ATOM 653 C C . GLU A 1 83 ? -14.970 4.087 10.034 1.00 95.50 83 GLU A C 1
ATOM 655 O O . GLU A 1 83 ? -14.455 5.075 9.504 1.00 95.50 83 GLU A O 1
ATOM 660 N N . TYR A 1 84 ? -14.253 3.082 10.542 1.00 97.62 84 TYR A N 1
ATOM 661 C CA . TYR A 1 84 ? -12.796 3.049 10.564 1.00 97.62 84 TYR A CA 1
ATOM 662 C C . TYR A 1 84 ? -12.264 2.104 9.499 1.00 97.62 84 TYR A C 1
ATOM 664 O O . TYR A 1 84 ? -12.815 1.022 9.281 1.00 97.62 84 TYR A O 1
ATOM 672 N N . PHE A 1 85 ? -11.140 2.468 8.896 1.00 98.06 85 PHE A N 1
ATOM 673 C CA . PHE A 1 85 ? -10.338 1.540 8.114 1.00 98.06 85 PHE A CA 1
ATOM 674 C C . PHE A 1 85 ? -8.926 1.439 8.686 1.00 98.06 85 PHE A C 1
ATOM 676 O O . PHE A 1 85 ? -8.435 2.382 9.305 1.00 98.06 85 PHE A O 1
ATOM 683 N N . CYS A 1 86 ? -8.283 0.297 8.459 1.00 98.19 86 CYS A N 1
ATOM 684 C CA . CYS A 1 86 ? -6.857 0.094 8.655 1.00 98.19 86 CYS A CA 1
ATOM 685 C C . CYS A 1 86 ? -6.209 -0.101 7.283 1.00 98.19 86 CYS A C 1
ATOM 687 O O . CYS A 1 86 ? -6.366 -1.165 6.685 1.00 98.19 86 CYS A O 1
ATOM 689 N N . LEU A 1 87 ? -5.501 0.905 6.768 1.00 98.19 87 LEU A N 1
ATOM 690 C CA . LEU A 1 87 ? -4.690 0.722 5.565 1.00 98.19 87 LEU A CA 1
ATOM 691 C C . LEU A 1 87 ? -3.423 -0.030 5.960 1.00 98.19 87 LEU A C 1
ATOM 693 O O . LEU A 1 87 ? -2.804 0.326 6.960 1.00 98.19 87 LEU A O 1
ATOM 697 N N . VAL A 1 88 ? -3.055 -1.052 5.193 1.00 98.19 88 VAL A N 1
ATOM 698 C CA . VAL A 1 88 ? -1.846 -1.851 5.409 1.00 98.19 88 VAL A CA 1
ATOM 699 C C . VAL A 1 88 ? -1.154 -2.045 4.063 1.00 98.19 88 VAL A C 1
ATOM 701 O O . VAL A 1 88 ? -1.766 -2.537 3.111 1.00 98.19 88 VAL A O 1
ATOM 704 N N . GLN A 1 89 ? 0.115 -1.651 3.957 1.00 96.31 89 GLN A N 1
ATOM 705 C CA . GLN A 1 89 ? 0.920 -1.970 2.779 1.00 96.31 89 GLN A CA 1
ATOM 706 C C . GLN A 1 89 ? 1.081 -3.487 2.662 1.00 96.31 89 GLN A C 1
ATOM 708 O O . GLN A 1 89 ? 1.289 -4.177 3.657 1.00 96.31 89 GLN A O 1
ATOM 713 N N . SER A 1 90 ? 1.017 -4.013 1.438 1.00 97.31 90 SER A N 1
ATOM 714 C CA . SER A 1 90 ? 1.056 -5.461 1.203 1.00 97.31 90 SER A CA 1
ATOM 715 C C . SER A 1 90 ? 2.368 -6.142 1.596 1.00 97.31 90 SER A C 1
ATOM 717 O O . SER A 1 90 ? 2.442 -7.360 1.586 1.00 97.31 90 SER A O 1
ATOM 719 N N . ASP A 1 91 ? 3.402 -5.378 1.943 1.00 95.56 91 ASP A N 1
ATOM 720 C CA . ASP A 1 91 ? 4.666 -5.876 2.485 1.00 95.56 91 ASP A CA 1
ATOM 721 C C . ASP A 1 91 ? 4.752 -5.840 4.015 1.00 95.56 91 ASP A C 1
ATOM 723 O O . ASP A 1 91 ? 5.796 -6.181 4.565 1.00 95.56 91 ASP A O 1
ATOM 727 N N . GLN A 1 92 ? 3.673 -5.489 4.714 1.00 97.50 92 GLN A N 1
ATOM 728 C CA . GLN A 1 92 ? 3.608 -5.573 6.169 1.00 97.50 92 GLN A CA 1
ATOM 729 C C . GLN A 1 92 ? 2.944 -6.873 6.633 1.00 97.50 92 GLN A C 1
ATOM 731 O O . GLN A 1 92 ? 2.168 -7.498 5.913 1.00 97.50 92 GLN A O 1
ATOM 736 N N . PHE A 1 93 ? 3.202 -7.270 7.877 1.00 97.94 93 PHE A N 1
ATOM 737 C CA . PHE A 1 93 ? 2.508 -8.387 8.523 1.00 97.94 93 PHE A CA 1
ATOM 738 C C . PHE A 1 93 ? 2.193 -8.086 9.989 1.00 97.94 93 PHE A C 1
ATOM 740 O O . PHE A 1 93 ? 2.858 -7.269 10.628 1.00 97.94 93 PHE A O 1
ATOM 747 N N . VAL A 1 94 ? 1.181 -8.765 10.535 1.00 98.31 94 VAL A N 1
ATOM 748 C CA . VAL A 1 94 ? 0.793 -8.639 11.946 1.00 98.31 94 VAL A CA 1
ATOM 749 C C . VAL A 1 94 ? 1.853 -9.286 12.851 1.00 98.31 94 VAL A C 1
ATOM 751 O O . VAL A 1 94 ? 2.074 -10.502 12.830 1.00 98.31 94 VAL A O 1
ATOM 754 N N . ASN A 1 95 ? 2.500 -8.459 13.669 1.00 97.31 95 ASN A N 1
ATOM 755 C CA . ASN A 1 95 ? 3.629 -8.813 14.527 1.00 97.31 95 ASN A CA 1
ATOM 756 C C . ASN A 1 95 ? 3.211 -9.660 15.745 1.00 97.31 95 ASN A C 1
ATOM 758 O O . ASN A 1 95 ? 3.885 -10.627 16.108 1.00 97.31 95 ASN A O 1
ATOM 762 N N . TYR A 1 96 ? 2.064 -9.345 16.349 1.00 96.44 96 TYR A N 1
ATOM 763 C CA . TYR A 1 96 ? 1.514 -10.058 17.503 1.00 96.44 96 TYR A CA 1
ATOM 764 C C . TYR A 1 96 ? -0.009 -10.170 17.429 1.00 96.44 96 TYR A C 1
ATOM 766 O O . TYR A 1 96 ? -0.665 -9.395 16.737 1.00 96.44 96 TYR A O 1
ATOM 774 N N . ASP A 1 97 ? -0.571 -11.140 18.149 1.00 97.81 97 ASP A N 1
ATOM 775 C CA . ASP A 1 97 ? -2.004 -11.427 18.097 1.00 97.81 97 ASP A CA 1
ATOM 776 C C . ASP A 1 97 ? -2.820 -10.260 18.672 1.00 97.81 97 ASP A C 1
ATOM 778 O O . ASP A 1 97 ? -2.534 -9.749 19.758 1.00 97.81 97 ASP A O 1
ATOM 782 N N . LEU A 1 98 ? -3.860 -9.853 17.948 1.00 96.56 98 LEU A N 1
ATOM 783 C CA . LEU A 1 98 ? -4.809 -8.828 18.359 1.00 96.56 98 LEU A CA 1
ATOM 784 C C . LEU A 1 98 ? -6.117 -9.483 18.787 1.00 96.56 98 LEU A C 1
ATOM 786 O O . LEU A 1 98 ? -6.898 -9.960 17.961 1.00 96.56 98 LEU A O 1
ATOM 790 N N . SER A 1 99 ? -6.391 -9.453 20.088 1.00 96.44 99 SER A N 1
ATOM 791 C CA . SER A 1 99 ? -7.709 -9.826 20.601 1.00 96.44 99 SER A CA 1
ATOM 792 C C . SER A 1 99 ? -8.769 -8.778 20.240 1.00 96.44 99 SER A C 1
ATOM 794 O O . SER A 1 99 ? -8.458 -7.615 19.967 1.00 96.44 99 SER A O 1
ATOM 796 N N . GLU A 1 100 ? -10.047 -9.157 20.323 1.00 95.56 100 GLU A N 1
ATOM 797 C CA . GLU A 1 100 ? -11.169 -8.216 20.196 1.00 95.56 100 GLU A CA 1
ATOM 798 C C . GLU A 1 100 ? -11.059 -7.045 21.187 1.00 95.56 100 GLU A C 1
ATOM 800 O O . GLU A 1 100 ? -11.332 -5.894 20.833 1.00 95.56 100 GLU A O 1
ATOM 805 N N . LYS A 1 101 ? -10.571 -7.318 22.406 1.00 95.69 101 LYS A N 1
ATOM 806 C CA . LYS A 1 101 ? -10.297 -6.293 23.415 1.00 95.69 101 LYS A CA 1
ATOM 807 C C . LYS A 1 101 ? -9.229 -5.307 22.937 1.00 95.69 101 LYS A C 1
ATOM 809 O O . LYS A 1 101 ? -9.452 -4.108 23.053 1.00 95.69 101 LYS A O 1
ATOM 814 N N . ASN A 1 102 ? -8.122 -5.783 22.357 1.00 94.81 102 ASN A N 1
ATOM 815 C CA . ASN A 1 102 ? -7.054 -4.900 21.871 1.00 94.81 102 ASN A CA 1
ATOM 816 C C . ASN A 1 102 ? -7.547 -3.974 20.757 1.00 94.81 102 ASN A C 1
ATOM 818 O O . ASN A 1 102 ? -7.294 -2.774 20.801 1.00 94.81 102 ASN A O 1
ATOM 822 N N . VAL A 1 103 ? -8.289 -4.510 19.783 1.00 95.62 103 VAL A N 1
ATOM 823 C CA . VAL A 1 103 ? -8.858 -3.697 18.695 1.00 95.62 103 VAL A CA 1
ATOM 824 C C . VAL A 1 103 ? -9.860 -2.681 19.245 1.00 95.62 103 VAL A C 1
ATOM 826 O O . VAL A 1 103 ? -9.814 -1.508 18.881 1.00 95.62 103 VAL A O 1
ATOM 829 N N . THR A 1 104 ? -10.725 -3.100 20.170 1.00 94.69 104 THR A N 1
ATOM 830 C CA . THR A 1 104 ? -11.698 -2.208 20.816 1.00 94.69 104 THR A CA 1
ATOM 831 C C . THR A 1 104 ? -11.012 -1.083 21.588 1.00 94.69 104 THR A C 1
ATOM 833 O O . THR A 1 104 ? -11.425 0.069 21.481 1.00 94.69 104 THR A O 1
ATOM 836 N N . GLU A 1 105 ? -9.949 -1.381 22.335 1.00 94.44 105 GLU A N 1
ATOM 837 C CA . GLU A 1 105 ? -9.156 -0.377 23.049 1.00 94.44 105 GLU A CA 1
ATOM 838 C C . GLU A 1 105 ? -8.511 0.622 22.085 1.00 94.44 105 GLU A C 1
ATOM 840 O O . GLU A 1 105 ? -8.634 1.823 22.308 1.00 94.44 105 GL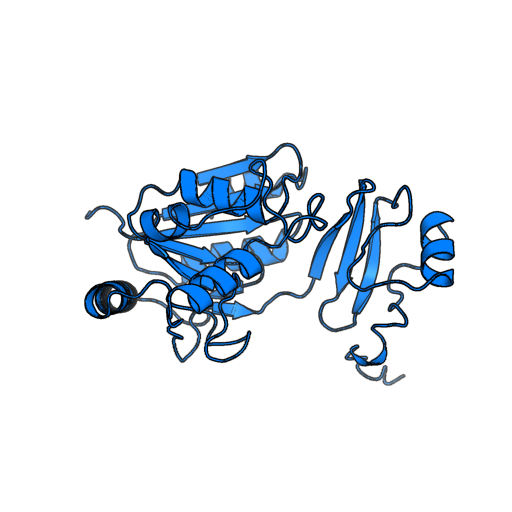U A O 1
ATOM 845 N N . ILE A 1 106 ? -7.924 0.159 20.973 1.00 95.06 106 ILE A N 1
ATOM 846 C CA . ILE A 1 106 ? -7.351 1.040 19.942 1.00 95.06 106 ILE A CA 1
ATOM 847 C C . ILE A 1 106 ? -8.413 2.003 19.391 1.00 95.06 106 ILE A C 1
ATOM 849 O O . ILE A 1 106 ? -8.175 3.210 19.331 1.00 95.06 106 ILE A O 1
ATOM 853 N N . LEU A 1 107 ? -9.599 1.501 19.029 1.00 95.44 107 LEU A N 1
ATOM 854 C CA . LEU A 1 107 ? -10.685 2.331 18.488 1.00 95.44 107 LEU A CA 1
ATOM 855 C C . LEU A 1 107 ? -11.283 3.285 19.538 1.00 95.44 107 LEU A C 1
ATOM 857 O O . LEU A 1 107 ? -11.638 4.427 19.223 1.00 95.44 107 LEU A O 1
ATOM 861 N N . ASN A 1 108 ? -11.361 2.856 20.798 1.00 94.12 108 ASN A N 1
ATOM 862 C CA . ASN A 1 108 ? -11.798 3.709 21.902 1.00 94.12 108 ASN A CA 1
ATOM 863 C C . ASN A 1 108 ? -10.787 4.829 22.172 1.00 94.12 108 ASN A C 1
ATOM 865 O O . ASN A 1 108 ? -11.197 5.971 22.363 1.00 94.12 108 ASN A O 1
ATOM 869 N N . THR A 1 109 ? -9.484 4.534 22.145 1.00 92.38 109 THR A N 1
ATOM 870 C CA . THR A 1 109 ? -8.415 5.536 22.251 1.00 92.38 109 THR A CA 1
ATOM 871 C C . THR A 1 109 ? -8.437 6.501 21.071 1.00 92.38 109 THR A C 1
ATOM 873 O O . THR A 1 109 ? -8.330 7.708 21.276 1.00 92.38 109 THR A O 1
ATOM 876 N N . PHE A 1 110 ? -8.637 5.999 19.848 1.00 94.25 110 PHE A N 1
ATOM 877 C CA . PHE A 1 110 ? -8.813 6.841 18.663 1.00 94.25 110 PHE A CA 1
ATOM 878 C C . PHE A 1 110 ? -9.934 7.862 18.890 1.00 94.25 110 PHE A C 1
ATOM 880 O O . PHE A 1 110 ? -9.752 9.062 18.692 1.00 94.25 110 PHE A O 1
ATOM 887 N N . SER A 1 111 ? -11.087 7.383 19.355 1.00 92.25 111 SER A N 1
ATOM 888 C CA . SER A 1 111 ? -12.277 8.208 19.562 1.00 92.25 111 SER A CA 1
ATOM 889 C C . SER A 1 111 ? -12.126 9.190 20.721 1.00 92.25 111 SER A C 1
ATOM 891 O O . SER A 1 111 ? -12.462 10.361 20.569 1.00 92.25 111 SER A O 1
ATOM 893 N N . SER A 1 112 ? -11.601 8.741 21.865 1.00 93.75 112 SER A N 1
ATOM 894 C CA . SER A 1 112 ? -11.481 9.561 23.077 1.00 93.75 112 SER A CA 1
ATOM 895 C C . SER A 1 112 ? -10.465 10.689 22.934 1.00 93.75 112 SER A C 1
ATOM 897 O O . SER A 1 112 ? -10.666 11.769 23.485 1.00 93.75 112 SER A O 1
ATOM 899 N N . LEU A 1 113 ? -9.403 10.465 22.157 1.00 93.25 113 LEU A N 1
ATOM 900 C CA . LEU A 1 113 ? -8.409 11.486 21.838 1.00 93.25 113 LEU A CA 1
ATOM 901 C C . LEU A 1 113 ? -8.813 12.358 20.646 1.00 93.25 113 LEU A C 1
ATOM 903 O O . LEU A 1 113 ? -8.071 13.274 20.296 1.00 93.25 113 LEU A O 1
ATOM 907 N N . ASN A 1 114 ? -9.954 12.063 20.011 1.00 91.19 114 ASN A N 1
ATOM 908 C CA . ASN A 1 114 ? -10.338 12.610 18.714 1.00 91.19 114 ASN A CA 1
ATOM 909 C C . ASN A 1 114 ? -9.160 12.585 17.720 1.00 91.19 114 ASN A C 1
ATOM 911 O O . ASN A 1 114 ? -8.837 13.583 17.074 1.00 91.19 114 ASN A O 1
ATOM 915 N N . ALA A 1 115 ? -8.464 11.447 17.678 1.00 93.31 115 ALA A N 1
ATOM 916 C CA . ALA A 1 115 ? -7.308 11.259 16.823 1.00 93.31 115 ALA A CA 1
ATOM 917 C C . ALA A 1 115 ? -7.728 11.331 15.353 1.00 93.31 115 ALA A C 1
ATOM 919 O O . ALA A 1 115 ? -8.831 10.931 14.993 1.00 93.31 115 ALA A O 1
ATOM 920 N N . PHE A 1 116 ? -6.828 11.811 14.499 1.00 94.19 116 PHE A N 1
ATOM 921 C CA . PHE A 1 116 ? -7.029 11.760 13.049 1.00 94.19 116 PHE A CA 1
ATOM 922 C C . PHE A 1 116 ? -6.424 10.484 12.452 1.00 94.19 116 PHE A C 1
ATOM 924 O O . PHE A 1 116 ? -6.939 9.933 11.486 1.00 94.19 116 PHE A O 1
ATOM 931 N N . CYS A 1 117 ? -5.319 10.016 13.041 1.00 95.25 117 CYS A N 1
ATOM 932 C CA . CYS A 1 117 ? -4.545 8.873 12.581 1.00 95.25 117 CYS A CA 1
ATOM 933 C C . CYS A 1 117 ? -3.849 8.187 13.760 1.00 95.25 117 CYS A C 1
ATOM 935 O O . CYS A 1 117 ? -3.223 8.860 14.585 1.00 95.25 117 CYS A O 1
ATOM 937 N N . ILE A 1 118 ? -3.900 6.855 13.789 1.00 96.00 118 ILE A N 1
ATOM 938 C CA . ILE A 1 118 ? -3.019 6.029 14.621 1.00 96.00 118 ILE A CA 1
ATOM 939 C C . ILE A 1 118 ? -2.129 5.208 13.689 1.00 96.00 118 ILE A C 1
ATOM 941 O O . ILE A 1 118 ? -2.626 4.349 12.967 1.00 96.00 118 ILE A O 1
ATOM 945 N N . ASP A 1 119 ? -0.827 5.476 13.712 1.00 96.38 119 ASP A N 1
ATOM 946 C CA . ASP A 1 119 ? 0.202 4.660 13.074 1.00 96.38 119 ASP A CA 1
ATOM 947 C C . ASP A 1 119 ? 0.408 3.359 13.859 1.00 96.38 119 ASP A C 1
ATOM 949 O O . ASP A 1 119 ? 0.691 3.357 15.064 1.00 96.38 119 ASP A O 1
ATOM 953 N N . LEU A 1 120 ? 0.272 2.250 13.141 1.00 96.88 120 LEU A N 1
ATOM 954 C CA . LEU A 1 120 ? 0.388 0.892 13.645 1.00 96.88 120 LEU A CA 1
ATOM 955 C C . LEU A 1 120 ? 1.744 0.242 13.328 1.00 96.88 120 LEU A C 1
ATOM 957 O O . LEU A 1 120 ? 2.027 -0.838 13.850 1.00 96.88 120 LEU A O 1
ATOM 961 N N . ALA A 1 121 ? 2.585 0.892 12.519 1.00 95.44 121 ALA A N 1
ATOM 962 C CA . ALA A 1 121 ? 3.931 0.438 12.173 1.00 95.44 121 ALA A CA 1
ATOM 963 C C . ALA A 1 121 ? 5.009 0.929 13.161 1.00 95.44 121 ALA A C 1
ATOM 965 O O . ALA A 1 121 ? 6.181 0.590 13.017 1.00 95.44 121 ALA A O 1
ATOM 966 N N . GLY A 1 122 ? 4.633 1.701 14.187 1.00 88.38 122 GLY A N 1
ATOM 967 C CA . GLY A 1 122 ? 5.509 2.088 15.299 1.00 88.38 122 GLY A CA 1
ATOM 968 C C . GLY A 1 122 ? 6.593 3.092 14.925 1.00 88.38 122 GLY A C 1
ATOM 969 O O . GLY A 1 122 ? 7.753 2.913 15.288 1.00 88.38 122 GLY A O 1
ATOM 970 N N . ALA A 1 123 ? 6.217 4.153 14.210 1.00 88.75 123 ALA A N 1
ATOM 971 C CA . ALA A 1 123 ? 7.099 5.255 13.834 1.00 88.75 123 ALA A CA 1
ATOM 972 C C . ALA A 1 123 ? 8.309 4.825 12.984 1.00 88.75 123 ALA A C 1
ATOM 974 O O . ALA A 1 123 ? 9.366 5.450 13.051 1.00 88.75 123 ALA A O 1
ATOM 975 N N . GLN A 1 124 ? 8.159 3.797 12.140 1.00 85.75 124 GLN A N 1
ATOM 976 C CA . GLN A 1 124 ? 9.199 3.375 11.186 1.00 85.75 124 GLN A CA 1
ATOM 977 C C . GLN A 1 124 ? 9.638 4.504 10.236 1.00 85.75 124 GLN A C 1
ATOM 979 O O . GLN A 1 124 ? 10.787 4.530 9.804 1.00 85.75 124 GLN A O 1
ATOM 984 N N . ALA A 1 125 ? 8.747 5.455 9.935 1.00 85.94 125 ALA A N 1
ATOM 985 C CA . ALA A 1 125 ? 9.064 6.657 9.159 1.00 85.94 125 ALA A CA 1
ATOM 986 C C . ALA A 1 125 ? 9.616 7.822 10.011 1.00 85.94 125 ALA A C 1
ATOM 988 O O . ALA A 1 125 ? 9.972 8.861 9.463 1.00 85.94 125 ALA A O 1
ATOM 989 N N . GLY A 1 126 ? 9.697 7.657 11.336 1.00 89.69 126 GLY A N 1
ATOM 990 C CA . GLY A 1 126 ? 10.054 8.678 12.323 1.00 89.69 126 GLY A CA 1
ATOM 991 C C . GLY A 1 126 ? 8.862 9.152 13.166 1.00 89.69 126 GLY A C 1
ATOM 992 O O . GLY A 1 126 ? 7.703 9.071 12.761 1.00 89.69 126 GLY A O 1
ATOM 993 N N . ILE A 1 127 ? 9.145 9.653 14.372 1.00 91.06 127 ILE A N 1
ATOM 994 C CA . ILE A 1 127 ? 8.114 10.143 15.303 1.00 91.06 127 ILE A CA 1
ATOM 995 C C . ILE A 1 127 ? 7.449 11.403 14.733 1.00 91.06 127 ILE A C 1
ATOM 997 O O . ILE A 1 127 ? 8.124 12.359 14.356 1.00 91.06 127 ILE A O 1
ATOM 1001 N N . GLY A 1 128 ? 6.116 11.417 14.720 1.00 89.19 128 GLY A N 1
ATOM 1002 C CA . GLY A 1 128 ? 5.292 12.509 14.199 1.00 89.19 128 GLY A CA 1
ATOM 1003 C C . GLY A 1 128 ? 5.168 12.528 12.674 1.00 89.19 128 GLY A C 1
ATOM 1004 O O . GLY A 1 128 ? 4.559 13.455 12.135 1.00 89.19 128 GLY A O 1
ATOM 1005 N N . ILE A 1 129 ? 5.732 11.531 11.987 1.00 91.62 129 ILE A N 1
ATOM 1006 C CA . ILE A 1 129 ? 5.679 11.403 10.532 1.00 91.62 129 ILE A CA 1
ATOM 1007 C C . ILE A 1 129 ? 4.580 10.405 10.171 1.00 91.62 129 ILE A C 1
ATOM 1009 O O . ILE A 1 129 ? 4.553 9.272 10.650 1.00 91.62 129 ILE A O 1
ATOM 1013 N N . TYR A 1 130 ? 3.648 10.851 9.335 1.00 92.56 130 TYR A N 1
ATOM 1014 C CA . TYR A 1 130 ? 2.625 10.003 8.745 1.00 92.56 130 TYR A CA 1
ATOM 1015 C C . TYR A 1 130 ? 3.262 9.061 7.723 1.00 92.56 130 TYR A C 1
ATOM 1017 O O . TYR A 1 130 ? 4.101 9.477 6.928 1.00 92.56 130 TYR A O 1
ATOM 1025 N N . SER A 1 131 ? 2.820 7.806 7.725 1.00 90.50 131 SER A N 1
ATOM 1026 C CA . SER A 1 131 ? 3.205 6.826 6.721 1.00 90.50 131 SER A CA 1
ATOM 1027 C C . SER A 1 131 ? 2.023 5.952 6.325 1.00 90.50 131 SER A C 1
ATOM 1029 O O . SER A 1 131 ? 1.171 5.601 7.146 1.00 90.50 131 SER A O 1
ATOM 1031 N N . GLU A 1 132 ? 1.996 5.553 5.058 1.00 91.38 132 GLU A N 1
ATOM 1032 C CA .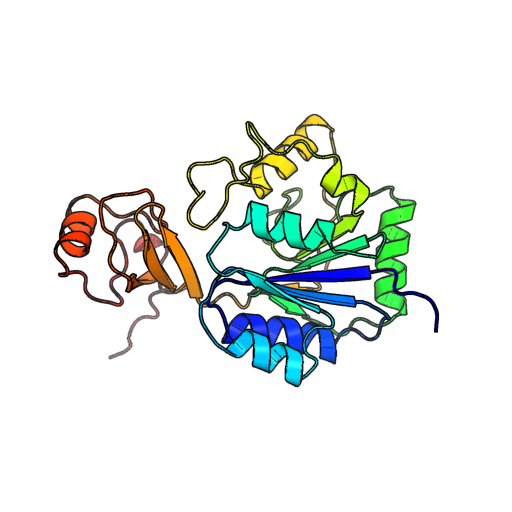 GLU A 1 132 ? 1.016 4.603 4.531 1.00 91.38 132 GLU A CA 1
ATOM 1033 C C . GLU A 1 132 ? 1.304 3.144 4.931 1.00 91.38 132 GLU A C 1
ATOM 1035 O O . GLU A 1 132 ? 0.468 2.292 4.649 1.00 91.38 132 GLU A O 1
ATOM 1040 N N . ARG A 1 133 ? 2.425 2.853 5.620 1.00 93.56 133 ARG A N 1
ATOM 1041 C CA . ARG A 1 133 ? 2.841 1.499 6.053 1.00 93.56 133 ARG A CA 1
ATOM 1042 C C . ARG A 1 133 ? 1.724 0.701 6.718 1.00 93.56 133 ARG A C 1
ATOM 1044 O O . ARG A 1 133 ? 1.318 -0.333 6.195 1.00 93.56 133 ARG A O 1
ATOM 1051 N N . ALA A 1 134 ? 1.223 1.179 7.852 1.00 97.06 134 ALA A N 1
ATOM 1052 C CA . ALA A 1 134 ? 0.023 0.637 8.473 1.00 97.06 134 ALA A CA 1
ATOM 1053 C C . ALA A 1 134 ? -0.608 1.677 9.401 1.00 97.06 134 ALA A C 1
ATOM 1055 O O . ALA A 1 134 ? 0.049 2.132 10.335 1.00 97.06 134 ALA A O 1
ATOM 1056 N N . HIS A 1 135 ? -1.869 2.051 9.190 1.00 97.25 135 HIS A N 1
ATOM 1057 C CA . HIS A 1 135 ? -2.532 3.035 10.049 1.00 97.25 135 HIS A CA 1
ATOM 1058 C C . HIS A 1 135 ? -4.048 2.874 10.096 1.00 97.25 135 HIS A C 1
ATOM 1060 O O . HIS A 1 135 ? -4.659 2.383 9.149 1.00 97.25 135 HIS A O 1
ATOM 1066 N N . ILE A 1 136 ? -4.656 3.377 11.172 1.00 97.44 136 ILE A N 1
ATOM 1067 C CA . ILE A 1 136 ? -6.107 3.543 11.300 1.00 97.44 136 ILE A CA 1
ATOM 1068 C C . ILE A 1 136 ? -6.496 5.008 11.100 1.00 97.44 136 ILE A C 1
ATOM 1070 O O . ILE A 1 136 ? -5.880 5.897 11.691 1.00 97.44 136 ILE A O 1
ATOM 1074 N N . MET A 1 137 ? -7.561 5.240 10.328 1.00 97.06 137 MET A N 1
ATOM 1075 C CA . MET A 1 137 ? -8.276 6.519 10.224 1.00 97.06 137 MET A CA 1
ATOM 1076 C C . MET A 1 137 ? -9.788 6.286 10.119 1.00 97.06 137 MET A C 1
ATOM 1078 O O . MET A 1 137 ? -10.240 5.184 9.789 1.00 97.06 137 MET A O 1
ATOM 1082 N N . ARG A 1 138 ? -10.585 7.342 10.333 1.00 96.38 138 ARG A N 1
ATOM 1083 C CA . ARG A 1 138 ? -11.987 7.342 9.897 1.00 96.38 138 ARG A CA 1
ATOM 1084 C C . ARG A 1 138 ? -12.060 7.520 8.387 1.00 96.38 138 ARG A C 1
ATOM 1086 O O . ARG A 1 138 ? -11.345 8.345 7.812 1.00 96.38 138 ARG A O 1
ATOM 1093 N N . LYS A 1 139 ? -12.994 6.814 7.750 1.00 95.38 139 LYS A N 1
ATOM 1094 C CA . LYS A 1 139 ? -13.298 6.977 6.322 1.00 95.38 139 LYS A CA 1
ATOM 1095 C C . LYS A 1 139 ? -13.608 8.439 5.980 1.00 95.38 139 LYS A C 1
ATOM 1097 O O . LYS A 1 139 ? -13.082 8.967 5.006 1.00 95.38 139 LYS A O 1
ATOM 1102 N N . THR A 1 140 ? -14.431 9.102 6.792 1.00 94.06 140 THR A N 1
ATOM 1103 C CA . THR A 1 140 ? -14.830 10.505 6.586 1.00 94.06 140 THR A CA 1
ATOM 1104 C C . THR A 1 140 ? -13.647 11.462 6.648 1.00 94.06 140 THR A C 1
ATOM 1106 O O . THR A 1 140 ? -13.523 12.340 5.798 1.00 94.06 140 THR A O 1
ATOM 1109 N N . ASP A 1 141 ? -12.752 11.250 7.612 1.00 94.12 141 ASP A N 1
ATOM 1110 C CA . ASP A 1 141 ? -11.584 12.097 7.836 1.00 94.12 141 ASP A CA 1
ATOM 1111 C C . ASP A 1 141 ? -10.631 11.989 6.637 1.00 94.12 141 ASP A C 1
ATOM 1113 O O . ASP A 1 141 ? -10.243 13.008 6.066 1.00 94.12 141 ASP A O 1
ATOM 1117 N N . TYR A 1 142 ? -10.357 10.770 6.155 1.00 93.00 142 TYR A N 1
ATOM 1118 C CA . TYR A 1 142 ? -9.533 10.550 4.960 1.00 93.00 142 TYR A CA 1
ATOM 1119 C C . TYR A 1 142 ? -10.118 11.209 3.703 1.00 93.00 142 TYR A C 1
ATOM 1121 O O . TYR A 1 142 ? -9.368 11.806 2.923 1.00 93.00 142 TYR A O 1
ATOM 1129 N N . LEU A 1 143 ? -11.438 11.092 3.504 1.00 90.44 143 LEU A N 1
ATOM 1130 C CA . LEU A 1 143 ? -12.146 11.645 2.343 1.00 90.44 143 LEU A CA 1
ATOM 1131 C C . LEU A 1 143 ? -12.263 13.176 2.382 1.00 90.44 143 LEU A C 1
ATOM 1133 O O . LEU A 1 143 ? -12.432 13.789 1.333 1.00 90.44 143 LEU A O 1
ATOM 1137 N N . SER A 1 144 ? -12.153 13.801 3.559 1.00 89.12 144 SER A N 1
ATOM 1138 C CA . SER A 1 144 ? -12.140 15.267 3.687 1.00 89.12 144 SER A CA 1
ATOM 1139 C C . SER A 1 144 ? -10.808 15.923 3.303 1.00 89.12 144 SER A C 1
ATOM 1141 O O . SER A 1 144 ? -10.764 17.132 3.077 1.00 89.12 144 SER A O 1
ATOM 1143 N N . ILE A 1 145 ? -9.718 15.152 3.213 1.00 87.75 145 ILE A N 1
ATOM 1144 C CA . ILE A 1 145 ? -8.405 15.684 2.833 1.00 87.75 145 ILE A CA 1
ATOM 1145 C C . ILE A 1 145 ? -8.413 15.997 1.332 1.00 87.75 145 ILE A C 1
ATOM 1147 O O . ILE A 1 145 ? -8.686 15.116 0.519 1.00 87.75 145 ILE A O 1
ATOM 1151 N N . TYR A 1 146 ? -8.065 17.232 0.956 1.00 67.56 146 TYR A N 1
ATOM 1152 C CA . TYR A 1 146 ? -7.944 17.654 -0.444 1.00 67.56 146 TYR A CA 1
ATOM 1153 C C . TYR A 1 146 ? -6.840 16.880 -1.186 1.00 67.56 146 TYR A C 1
ATOM 1155 O O . TYR A 1 146 ? -5.718 16.743 -0.694 1.00 67.56 146 TYR A O 1
ATOM 1163 N N . ARG A 1 147 ? -7.155 16.392 -2.392 1.00 68.81 147 ARG A N 1
ATOM 1164 C CA . ARG A 1 147 ? -6.373 15.383 -3.128 1.00 68.81 147 ARG A CA 1
ATOM 1165 C C . ARG A 1 147 ? -6.047 15.840 -4.554 1.00 68.81 147 ARG A C 1
ATOM 1167 O O . ARG A 1 147 ? -6.455 15.215 -5.525 1.00 68.81 147 ARG A O 1
ATOM 1174 N N . GLY A 1 148 ? -5.288 16.931 -4.649 1.00 60.06 148 GLY A N 1
ATOM 1175 C CA . GLY A 1 148 ? -4.625 17.377 -5.881 1.00 60.06 148 GLY A CA 1
ATOM 1176 C C . GLY A 1 148 ? -5.506 18.073 -6.925 1.00 60.06 148 GLY A C 1
ATOM 1177 O O . GLY A 1 148 ? -6.720 18.180 -6.783 1.00 60.06 148 GLY A O 1
ATOM 1178 N N . GLU A 1 149 ? -4.851 18.588 -7.967 1.00 56.28 149 GLU A N 1
ATOM 1179 C CA . GLU A 1 149 ? -5.482 19.176 -9.156 1.00 56.28 149 GLU A CA 1
ATOM 1180 C C . GLU A 1 149 ? -5.961 18.0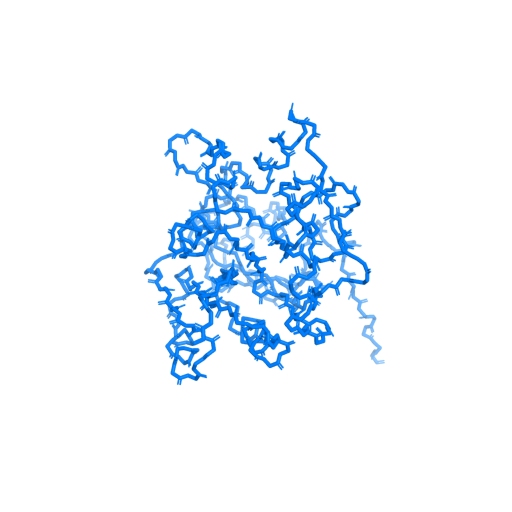50 -10.094 1.00 56.28 149 GLU A C 1
ATOM 1182 O O . GLU A 1 149 ? -5.268 17.049 -10.289 1.00 56.28 149 GLU A O 1
ATOM 1187 N N . ASP A 1 150 ? -7.165 18.185 -10.654 1.00 60.62 150 ASP A N 1
ATOM 1188 C CA . ASP A 1 150 ? -7.760 17.270 -11.645 1.00 60.62 150 ASP A CA 1
ATOM 1189 C C . ASP A 1 150 ? -7.957 15.799 -11.214 1.00 60.62 150 ASP A C 1
ATOM 1191 O O . ASP A 1 150 ? -8.087 14.909 -12.058 1.00 60.62 150 ASP A O 1
ATOM 1195 N N . GLY A 1 151 ? -7.999 15.513 -9.907 1.00 62.78 151 GLY A N 1
ATOM 1196 C CA . GLY A 1 151 ? -8.343 14.183 -9.382 1.00 62.78 151 GLY A CA 1
ATOM 1197 C C . GLY A 1 151 ? -7.290 13.094 -9.622 1.00 62.78 151 GLY A C 1
ATOM 1198 O O . GLY A 1 151 ? -7.610 11.909 -9.536 1.00 62.78 151 GLY A O 1
ATOM 1199 N N . LYS A 1 152 ? -6.042 13.470 -9.933 1.00 66.19 152 LYS A N 1
ATOM 1200 C CA . LYS A 1 152 ? -4.924 12.529 -10.099 1.00 66.19 152 LYS A CA 1
ATOM 1201 C C . LYS A 1 152 ? -4.090 12.463 -8.830 1.00 66.19 152 LYS A C 1
ATOM 1203 O O . LYS A 1 152 ? -3.418 13.426 -8.464 1.00 66.19 152 LYS A O 1
ATOM 1208 N N . LEU A 1 153 ? -4.088 11.298 -8.192 1.00 76.25 153 LEU A N 1
ATOM 1209 C CA . LEU A 1 153 ? -3.261 11.043 -7.022 1.00 76.25 153 LEU A CA 1
ATOM 1210 C C . LEU A 1 153 ? -1.948 10.370 -7.404 1.00 76.25 153 LEU A C 1
ATOM 1212 O O . LEU A 1 153 ? -1.931 9.290 -7.997 1.00 76.25 153 LEU A O 1
ATOM 1216 N N . GLY A 1 154 ? -0.842 11.014 -7.036 1.00 75.31 154 GLY A N 1
ATOM 1217 C CA . GLY A 1 154 ? 0.488 10.477 -7.258 1.00 75.31 154 GLY A CA 1
ATOM 1218 C C . GLY A 1 154 ? 0.881 9.385 -6.272 1.00 75.31 154 GLY A C 1
ATOM 1219 O O . GLY A 1 154 ? 0.145 9.018 -5.347 1.00 75.31 154 GLY A O 1
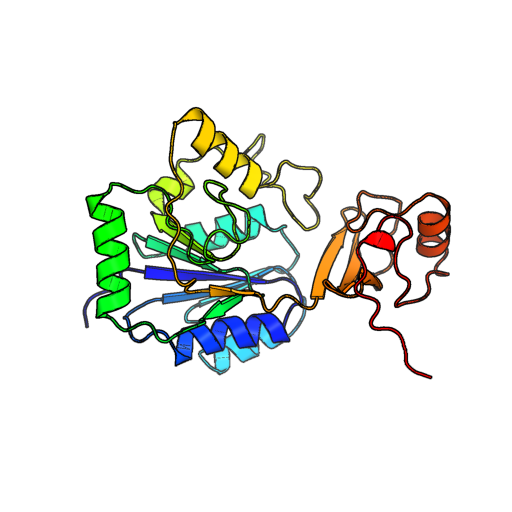ATOM 1220 N N . GLY A 1 155 ? 2.092 8.877 -6.469 1.00 75.56 155 GLY A N 1
AT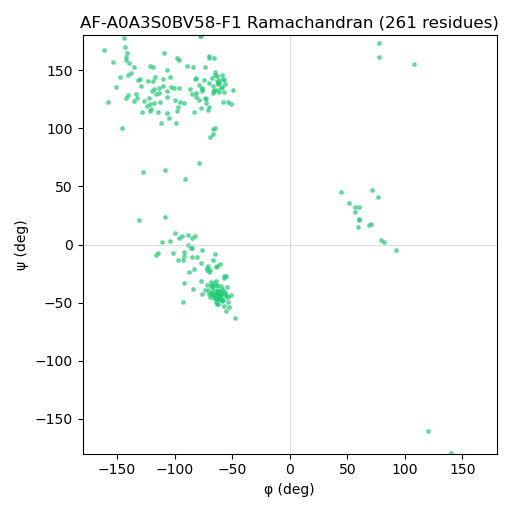OM 1221 C CA . GLY A 1 155 ? 2.669 7.768 -5.718 1.00 75.56 155 GLY A CA 1
ATOM 1222 C C . GLY A 1 155 ? 3.455 6.824 -6.628 1.00 75.56 155 GLY A C 1
ATOM 1223 O O . GLY A 1 155 ? 3.511 7.040 -7.841 1.00 75.56 155 GLY A O 1
ATOM 1224 N N . PRO A 1 156 ? 4.038 5.747 -6.072 1.00 74.94 156 PRO A N 1
ATOM 1225 C CA . PRO A 1 156 ? 4.648 4.691 -6.873 1.00 74.94 156 PRO A CA 1
ATOM 1226 C C . PRO A 1 156 ? 3.708 4.205 -7.990 1.00 74.94 156 PRO A C 1
ATOM 1228 O O . PRO A 1 156 ? 2.530 3.936 -7.737 1.00 74.94 156 PRO A O 1
ATOM 1231 N N . GLY A 1 157 ? 4.235 4.093 -9.213 1.00 77.56 157 GLY A N 1
ATOM 1232 C CA . GLY A 1 157 ? 3.491 3.655 -10.396 1.00 77.56 157 GLY A CA 1
ATOM 1233 C C . GLY A 1 157 ? 3.454 4.705 -11.520 1.00 77.56 157 GLY A C 1
ATOM 1234 O O . GLY A 1 157 ? 4.262 5.641 -11.526 1.00 77.56 157 GLY A O 1
ATOM 1235 N N . PRO A 1 158 ? 2.500 4.589 -12.465 1.00 76.69 158 PRO A N 1
ATOM 1236 C CA . PRO A 1 158 ? 2.466 5.404 -13.687 1.00 76.69 158 PRO A CA 1
ATOM 1237 C C . PRO A 1 158 ? 2.206 6.898 -13.442 1.00 76.69 158 PRO A C 1
ATOM 1239 O O . PRO A 1 158 ? 2.420 7.719 -14.333 1.00 76.69 158 PRO A O 1
ATOM 1242 N N . PHE A 1 159 ? 1.775 7.262 -12.233 1.00 80.38 159 PHE A N 1
ATOM 1243 C CA . PHE A 1 159 ? 1.479 8.632 -11.818 1.00 80.38 159 PHE A CA 1
ATOM 1244 C C . PHE A 1 159 ? 2.516 9.205 -10.838 1.00 80.38 159 PHE A C 1
ATOM 1246 O O . PHE A 1 159 ? 2.194 10.145 -10.116 1.00 80.38 159 PHE A O 1
ATOM 1253 N N . HIS A 1 160 ? 3.759 8.698 -10.810 1.00 77.38 160 HIS A N 1
ATOM 1254 C CA . HIS A 1 160 ? 4.794 9.209 -9.888 1.00 77.38 160 HIS A CA 1
ATOM 1255 C C . HIS A 1 160 ? 5.038 10.720 -10.013 1.00 77.38 160 HIS A C 1
ATOM 1257 O O . HIS A 1 160 ? 5.497 11.345 -9.068 1.00 77.38 160 HIS A O 1
ATOM 1263 N N . ALA A 1 161 ? 4.782 11.300 -11.194 1.00 78.56 161 ALA A N 1
ATOM 1264 C CA . ALA A 1 161 ? 5.056 12.710 -11.459 1.00 78.56 161 ALA A CA 1
ATOM 1265 C C . ALA A 1 161 ? 4.089 13.631 -10.702 1.00 78.56 161 ALA A C 1
ATOM 1267 O O . ALA A 1 161 ? 4.355 14.820 -10.538 1.00 78.56 161 ALA A O 1
ATOM 1268 N N . PHE A 1 162 ? 2.958 13.083 -10.254 1.00 80.31 162 PHE A N 1
ATOM 1269 C CA . PHE A 1 162 ? 2.026 13.777 -9.387 1.00 80.31 162 PHE A CA 1
ATOM 1270 C C . PHE A 1 162 ? 2.480 13.637 -7.940 1.00 80.31 162 PHE A C 1
ATOM 1272 O O . PHE A 1 162 ? 3.106 12.657 -7.536 1.00 80.31 162 PHE A O 1
ATOM 1279 N N . LYS A 1 163 ? 2.116 14.622 -7.130 1.00 80.69 163 LYS A N 1
ATOM 1280 C CA . LYS A 1 163 ? 2.446 14.621 -5.713 1.00 80.69 163 LYS A CA 1
ATOM 1281 C C . LYS A 1 163 ? 1.862 13.393 -5.014 1.00 80.69 163 LYS A C 1
ATOM 1283 O O . LYS A 1 163 ? 0.712 13.008 -5.243 1.00 80.69 163 LYS A O 1
ATOM 1288 N N . HIS A 1 164 ? 2.681 12.770 -4.172 1.00 81.69 164 HIS A N 1
ATOM 1289 C CA . HIS A 1 164 ? 2.313 11.532 -3.502 1.00 81.69 164 HIS A CA 1
ATOM 1290 C C . HIS A 1 164 ? 1.182 11.766 -2.506 1.00 81.69 164 HIS A C 1
ATOM 1292 O O . HIS A 1 164 ? 1.148 12.769 -1.791 1.00 81.69 164 HIS A O 1
ATOM 1298 N N . THR A 1 165 ? 0.292 10.786 -2.413 1.00 82.50 165 THR A N 1
ATOM 1299 C CA . THR A 1 165 ? -0.807 10.800 -1.446 1.00 82.50 165 THR A CA 1
ATOM 1300 C C . THR A 1 165 ? -0.309 10.971 -0.008 1.00 82.50 165 THR A C 1
ATOM 1302 O O . THR A 1 165 ? -0.815 11.824 0.724 1.00 82.50 165 THR A O 1
ATOM 1305 N N . GLU A 1 166 ? 0.759 10.258 0.355 1.00 86.94 166 GLU A N 1
ATOM 1306 C CA . GLU A 1 166 ? 1.408 10.393 1.658 1.00 86.94 166 GLU A CA 1
ATOM 1307 C C . GLU A 1 166 ? 1.869 11.829 1.954 1.00 86.94 166 GLU A C 1
ATOM 1309 O O . GLU A 1 166 ? 1.661 12.339 3.055 1.00 86.94 166 GLU A O 1
ATOM 1314 N N . GLN A 1 167 ? 2.406 12.526 0.947 1.00 87.56 167 GLN A N 1
ATOM 1315 C CA . GLN A 1 167 ? 2.844 13.917 1.083 1.00 87.56 167 GLN A CA 1
ATOM 1316 C C . GLN A 1 167 ? 1.662 14.871 1.280 1.00 87.56 167 GLN A C 1
ATOM 1318 O O . GLN A 1 167 ? 1.739 15.759 2.129 1.00 87.56 167 GLN A O 1
ATOM 1323 N N . TYR A 1 168 ? 0.556 14.685 0.548 1.00 87.44 168 TYR A N 1
ATOM 1324 C CA . TYR A 1 168 ? -0.661 15.482 0.749 1.00 87.44 168 TYR A CA 1
ATOM 1325 C C . TYR A 1 168 ? -1.208 15.342 2.172 1.00 87.44 168 TYR A C 1
ATOM 1327 O O . TYR A 1 168 ? -1.487 16.349 2.821 1.00 87.44 168 TYR A O 1
ATOM 1335 N N . ILE A 1 169 ? -1.316 14.110 2.678 1.00 90.75 169 ILE A N 1
ATOM 1336 C CA . ILE A 1 169 ? -1.807 13.851 4.039 1.00 90.75 169 ILE A CA 1
ATOM 1337 C C . ILE A 1 169 ? -0.856 14.463 5.072 1.00 90.75 169 ILE A C 1
ATOM 1339 O O . ILE A 1 169 ? -1.294 15.152 5.992 1.00 90.75 169 ILE A O 1
ATOM 1343 N N . GLN A 1 170 ? 0.454 14.276 4.899 1.00 91.62 170 GLN A N 1
ATOM 1344 C CA . GLN A 1 170 ? 1.455 14.818 5.811 1.00 91.62 170 GLN A CA 1
ATOM 1345 C C . GLN A 1 170 ? 1.426 16.353 5.874 1.00 91.62 170 GLN A C 1
ATOM 1347 O O . GLN A 1 170 ? 1.600 16.930 6.952 1.00 91.62 170 GLN A O 1
ATOM 1352 N N . GLU A 1 171 ? 1.230 17.029 4.744 1.00 91.50 171 GLU A N 1
ATOM 1353 C CA . GLU A 1 171 ? 1.083 18.484 4.706 1.00 91.50 171 GLU A CA 1
ATOM 1354 C C . GLU A 1 171 ? -0.228 18.952 5.320 1.00 91.50 171 GLU A C 1
ATOM 1356 O O . GLU A 1 171 ? -0.210 19.899 6.103 1.00 91.50 171 GLU A O 1
ATOM 1361 N N . TYR A 1 172 ? -1.335 18.263 5.033 1.00 91.81 172 TYR A N 1
ATOM 1362 C CA . TYR A 1 172 ? -2.615 18.534 5.678 1.00 91.81 172 TYR A CA 1
ATOM 1363 C C . TYR A 1 172 ? -2.487 18.423 7.203 1.00 91.81 172 TYR A C 1
ATOM 1365 O O . TYR A 1 172 ? -2.962 19.300 7.926 1.00 91.81 172 TYR A O 1
ATOM 1373 N N . PHE A 1 173 ? -1.768 17.414 7.707 1.00 93.75 173 PHE A N 1
ATOM 1374 C CA . PHE A 1 173 ? -1.517 17.277 9.142 1.00 93.75 173 PHE A CA 1
ATOM 1375 C C . PHE A 1 173 ? -0.719 18.449 9.704 1.00 93.75 173 PHE A C 1
ATOM 1377 O O . PHE A 1 173 ? -1.092 19.002 10.736 1.00 93.75 173 PHE A O 1
ATOM 1384 N N . LYS A 1 174 ? 0.335 18.884 9.006 1.00 92.94 174 LYS A N 1
ATOM 1385 C CA . LYS A 1 174 ? 1.135 20.046 9.418 1.00 92.94 174 LYS A CA 1
ATOM 1386 C C . LYS A 1 174 ? 0.307 21.333 9.435 1.00 92.94 174 LYS A C 1
ATOM 1388 O O . LYS A 1 174 ? 0.355 22.065 10.417 1.00 92.94 174 LYS A O 1
ATOM 1393 N N . GLN A 1 175 ? -0.465 21.593 8.380 1.00 93.56 175 GLN A N 1
ATOM 1394 C CA . GLN A 1 175 ? -1.289 22.799 8.240 1.00 93.56 175 GLN A CA 1
ATOM 1395 C C . GLN A 1 175 ? -2.384 22.890 9.309 1.00 93.56 175 GLN A C 1
ATOM 1397 O O . GLN A 1 175 ? -2.685 23.980 9.783 1.00 93.56 175 GLN A O 1
ATOM 1402 N N . ASN A 1 176 ? -2.940 21.747 9.718 1.00 93.19 176 ASN A N 1
ATOM 1403 C CA . ASN A 1 176 ? -4.021 21.674 10.702 1.00 93.19 176 ASN A CA 1
ATOM 1404 C C . ASN A 1 176 ? -3.535 21.310 12.116 1.00 93.19 176 ASN A C 1
ATOM 1406 O O . ASN A 1 176 ? -4.354 21.025 12.988 1.00 93.19 176 ASN A O 1
ATOM 1410 N N . ASN A 1 177 ? -2.217 21.308 12.359 1.00 93.88 177 ASN A N 1
ATOM 1411 C CA . ASN A 1 177 ? -1.604 20.938 13.641 1.00 93.88 177 ASN A CA 1
ATOM 1412 C C . ASN A 1 177 ? -2.081 19.568 14.182 1.00 93.88 177 ASN A C 1
ATOM 1414 O O . ASN A 1 177 ? -2.249 19.366 15.387 1.00 93.88 177 ASN A O 1
ATOM 1418 N N . ILE A 1 178 ? -2.317 18.620 13.274 1.00 93.69 178 ILE A N 1
ATOM 1419 C CA . ILE A 1 178 ? -2.718 17.250 13.589 1.00 93.69 178 ILE A CA 1
ATOM 1420 C C . ILE A 1 178 ? -1.469 16.456 13.964 1.00 93.69 178 ILE A C 1
ATOM 1422 O O . ILE A 1 178 ? -0.475 16.440 13.236 1.00 93.69 178 ILE A O 1
ATOM 1426 N N . LYS A 1 179 ? -1.537 15.755 15.096 1.00 93.00 179 LYS A N 1
ATOM 1427 C CA . LYS A 1 179 ? -0.478 14.852 15.549 1.00 93.00 179 LYS A CA 1
ATOM 1428 C C . LYS A 1 179 ? -0.792 13.422 15.131 1.00 93.00 179 LYS A C 1
ATOM 1430 O O . LYS A 1 179 ? -1.909 12.949 15.333 1.00 93.00 179 LYS A O 1
ATOM 1435 N N . VAL A 1 180 ? 0.215 12.730 14.607 1.00 93.56 180 VAL A N 1
ATOM 1436 C CA . VAL A 1 180 ? 0.160 11.282 14.391 1.00 93.56 180 VAL A CA 1
ATOM 1437 C C . VAL A 1 180 ? 0.406 10.594 15.729 1.00 93.56 180 VAL A C 1
ATOM 1439 O O . VAL A 1 180 ? 1.407 10.866 16.396 1.00 93.56 180 VAL A O 1
ATOM 1442 N N . LEU A 1 181 ? -0.519 9.734 16.145 1.00 94.56 181 LEU A N 1
ATOM 1443 C CA . LEU A 1 181 ? -0.319 8.873 17.306 1.00 94.56 181 LEU A CA 1
ATOM 1444 C C . LEU A 1 181 ? 0.383 7.599 16.849 1.00 94.56 181 LEU A C 1
ATOM 1446 O O . LEU A 1 181 ? -0.035 7.008 15.861 1.00 94.56 181 LEU A O 1
ATOM 1450 N N . HIS A 1 182 ? 1.415 7.161 17.563 1.00 94.81 182 HIS A N 1
ATOM 1451 C CA . HIS A 1 182 ? 2.157 5.947 17.224 1.00 94.81 182 HIS A CA 1
ATOM 1452 C C . HIS A 1 182 ? 1.943 4.892 18.305 1.00 94.81 182 HIS A C 1
ATOM 1454 O O . HIS A 1 182 ? 2.105 5.185 19.492 1.00 94.81 182 HIS A O 1
ATOM 1460 N N . ILE A 1 183 ? 1.597 3.669 17.903 1.00 93.38 183 ILE A N 1
ATOM 1461 C CA . ILE A 1 183 ? 1.514 2.538 18.829 1.00 93.38 183 ILE A CA 1
ATOM 1462 C C . ILE A 1 183 ? 2.904 1.939 19.076 1.00 93.38 183 ILE A C 1
ATOM 1464 O O . ILE A 1 183 ? 3.739 1.874 18.173 1.00 93.38 183 ILE A O 1
ATOM 1468 N N . SER A 1 184 ? 3.159 1.502 20.309 1.00 92.00 184 SER A N 1
ATOM 1469 C CA . SER A 1 184 ? 4.381 0.789 20.681 1.00 92.00 184 SER A CA 1
ATOM 1470 C C . SER A 1 184 ? 4.044 -0.317 21.691 1.00 92.00 184 SER A C 1
ATOM 1472 O O . SER A 1 184 ? 3.414 -0.006 22.707 1.00 92.00 184 SER A O 1
ATOM 1474 N N . PRO A 1 185 ? 4.432 -1.585 21.447 1.00 94.12 185 PRO A N 1
ATOM 1475 C CA . PRO A 1 185 ? 5.166 -2.078 20.270 1.00 94.12 185 PRO A CA 1
ATOM 1476 C C . PRO A 1 185 ? 4.360 -1.964 18.956 1.00 94.12 185 PRO A C 1
ATOM 1478 O O . PRO A 1 185 ? 3.137 -1.840 19.010 1.00 94.12 185 PRO A O 1
ATOM 1481 N N . PRO A 1 186 ? 5.015 -1.992 17.775 1.00 96.12 186 PRO A N 1
ATOM 1482 C CA . PRO A 1 186 ? 4.322 -1.929 16.489 1.00 96.12 186 PRO A CA 1
ATOM 1483 C C . PRO A 1 186 ? 3.458 -3.171 16.260 1.00 96.12 186 PRO A C 1
ATOM 1485 O O . PRO A 1 186 ? 3.933 -4.302 16.407 1.00 96.12 186 PRO A O 1
ATOM 1488 N N . VAL A 1 187 ? 2.208 -2.947 15.852 1.00 97.38 187 VAL A N 1
ATOM 1489 C CA . VAL A 1 187 ? 1.261 -4.002 15.457 1.00 97.38 187 VAL A CA 1
ATOM 1490 C C . VAL A 1 187 ? 1.672 -4.613 14.122 1.00 97.38 187 VAL A C 1
ATOM 1492 O O . VAL A 1 187 ? 1.571 -5.825 13.955 1.00 97.38 187 VAL A O 1
ATOM 1495 N N . PHE A 1 188 ? 2.147 -3.785 13.190 1.00 97.81 188 PHE A N 1
ATOM 1496 C CA . PHE A 1 188 ? 2.615 -4.216 11.878 1.00 97.81 188 PHE A CA 1
ATOM 1497 C C . PHE A 1 188 ? 4.130 -4.066 11.756 1.00 97.81 188 PHE A C 1
ATOM 1499 O O . PHE A 1 188 ? 4.703 -3.057 12.169 1.00 97.81 188 PHE A O 1
ATOM 1506 N N . GLN A 1 189 ? 4.775 -5.079 11.187 1.00 96.00 189 GLN A N 1
ATOM 1507 C CA . GLN A 1 189 ? 6.208 -5.091 10.903 1.00 96.00 189 GLN A CA 1
ATOM 1508 C C . GLN A 1 189 ? 6.477 -5.239 9.409 1.00 96.00 189 GLN A C 1
ATOM 1510 O O . GLN A 1 189 ? 5.678 -5.827 8.681 1.00 96.00 189 GLN A O 1
ATOM 1515 N N . ASP A 1 190 ? 7.629 -4.718 8.990 1.00 94.00 190 ASP A N 1
ATOM 1516 C CA . ASP A 1 190 ? 8.069 -4.730 7.601 1.00 94.00 190 ASP A CA 1
ATOM 1517 C C . ASP A 1 190 ? 8.583 -6.115 7.185 1.00 94.00 190 ASP A C 1
ATOM 1519 O O . ASP A 1 190 ? 9.396 -6.726 7.880 1.00 94.00 190 ASP A O 1
ATOM 1523 N N . ASN A 1 191 ? 8.127 -6.595 6.032 1.00 93.50 191 ASN A N 1
ATOM 1524 C CA . ASN A 1 191 ? 8.631 -7.772 5.326 1.00 93.50 191 ASN A CA 1
ATOM 1525 C C . ASN A 1 191 ? 8.891 -7.455 3.834 1.00 93.50 191 ASN A C 1
ATOM 1527 O O . ASN A 1 191 ? 8.954 -8.350 2.988 1.00 93.50 191 ASN A O 1
ATOM 1531 N N . GLY A 1 192 ? 9.051 -6.176 3.486 1.00 90.06 192 GLY A N 1
ATOM 1532 C CA . GLY A 1 192 ? 9.306 -5.717 2.125 1.00 90.06 192 GLY A CA 1
ATOM 1533 C C . GLY A 1 192 ? 10.689 -6.099 1.616 1.00 90.06 192 GLY A C 1
ATOM 1534 O O . GLY A 1 192 ? 11.644 -5.342 1.759 1.00 90.06 192 GLY A O 1
ATOM 1535 N N . LYS A 1 193 ? 10.789 -7.251 0.949 1.00 91.00 193 LYS A N 1
ATOM 1536 C CA . LYS A 1 193 ? 12.023 -7.695 0.274 1.00 91.00 193 LYS A CA 1
ATOM 1537 C C . LYS A 1 193 ? 12.166 -7.096 -1.113 1.00 91.00 193 LYS A C 1
ATOM 1539 O O . LYS A 1 193 ? 13.271 -6.764 -1.546 1.00 91.00 193 LYS A O 1
ATOM 1544 N N . TRP A 1 194 ? 11.044 -6.982 -1.812 1.00 93.00 194 TRP A N 1
ATOM 1545 C CA . TRP A 1 194 ? 10.988 -6.504 -3.179 1.00 93.00 194 TRP A CA 1
ATOM 1546 C C . TRP A 1 194 ? 10.058 -5.314 -3.288 1.00 93.00 194 TRP A C 1
ATOM 1548 O O . TRP A 1 194 ? 8.954 -5.304 -2.746 1.00 93.00 194 TRP A O 1
ATOM 1558 N N . ALA A 1 195 ? 10.467 -4.343 -4.090 1.00 92.19 195 ALA A N 1
ATOM 1559 C CA . ALA A 1 195 ? 9.566 -3.319 -4.571 1.00 92.19 195 ALA A CA 1
ATOM 1560 C C . ALA A 1 195 ? 9.518 -3.356 -6.099 1.00 92.19 195 ALA A C 1
ATOM 1562 O O . ALA A 1 195 ? 10.536 -3.438 -6.794 1.00 92.19 195 ALA A O 1
ATOM 1563 N N . ILE A 1 196 ? 8.296 -3.331 -6.622 1.00 94.50 196 ILE A N 1
ATOM 1564 C CA . ILE A 1 196 ? 8.002 -3.409 -8.050 1.00 94.50 196 ILE A CA 1
ATOM 1565 C C . ILE A 1 196 ? 7.339 -2.100 -8.451 1.00 94.50 196 ILE A C 1
ATOM 1567 O O . ILE A 1 196 ? 6.421 -1.625 -7.783 1.00 94.50 196 ILE A O 1
ATOM 1571 N N . ARG A 1 197 ? 7.845 -1.479 -9.516 1.00 91.75 197 ARG A N 1
ATOM 1572 C CA . ARG A 1 197 ? 7.396 -0.164 -9.972 1.00 91.75 197 ARG A CA 1
ATOM 1573 C C . ARG A 1 197 ? 7.150 -0.198 -11.467 1.00 91.75 197 ARG A C 1
ATOM 1575 O O . ARG A 1 197 ? 8.038 -0.557 -12.236 1.00 91.75 197 ARG A O 1
ATOM 1582 N N . GLU A 1 198 ? 5.952 0.212 -11.862 1.00 93.44 198 GLU A N 1
ATOM 1583 C CA . GLU A 1 198 ? 5.674 0.584 -13.242 1.00 93.44 198 GLU A CA 1
ATOM 1584 C C . GLU A 1 198 ? 6.061 2.047 -13.459 1.00 93.44 198 GLU A C 1
ATOM 1586 O O . GLU A 1 198 ? 5.698 2.927 -12.677 1.00 93.44 198 GLU A O 1
ATOM 1591 N N . LEU A 1 199 ? 6.832 2.291 -14.511 1.00 92.19 199 LEU A N 1
ATOM 1592 C CA . LEU A 1 199 ? 7.293 3.606 -14.922 1.00 92.19 199 LEU A CA 1
ATOM 1593 C C . LEU A 1 199 ? 6.272 4.248 -15.876 1.00 92.19 199 LEU A C 1
ATOM 1595 O O . LEU A 1 199 ? 5.630 3.533 -16.646 1.00 92.19 199 LEU A O 1
ATOM 1599 N N . PRO A 1 200 ? 6.182 5.588 -15.967 1.00 89.44 200 PRO A N 1
ATOM 1600 C CA . PRO A 1 200 ? 5.273 6.258 -16.903 1.00 89.44 200 PRO A CA 1
ATOM 1601 C C . PRO A 1 200 ? 5.585 5.983 -18.376 1.00 89.44 200 PRO A C 1
ATOM 1603 O O . PRO A 1 200 ? 4.751 6.205 -19.249 1.00 89.44 200 PRO A O 1
ATOM 1606 N N . CYS A 1 201 ? 6.799 5.522 -18.680 1.00 90.69 201 CYS A N 1
ATOM 1607 C CA . CYS A 1 201 ? 7.178 5.059 -20.012 1.00 90.69 201 CYS A CA 1
ATOM 1608 C C . CYS A 1 201 ? 6.762 3.602 -20.294 1.00 90.69 201 CYS A C 1
ATOM 1610 O O . CYS A 1 201 ? 7.154 3.058 -21.323 1.00 90.69 201 CYS A O 1
ATOM 1612 N N . GLY A 1 202 ? 5.999 2.967 -19.396 1.00 91.81 202 GLY A N 1
ATOM 1613 C CA . GLY A 1 202 ? 5.466 1.611 -19.534 1.00 91.81 202 GLY A CA 1
ATOM 1614 C C . GLY A 1 202 ? 6.440 0.487 -19.175 1.00 91.81 202 GLY A C 1
ATOM 1615 O O . GLY A 1 202 ? 6.075 -0.681 -19.327 1.00 91.81 202 GLY A O 1
ATOM 1616 N N . GLY A 1 203 ? 7.658 0.818 -18.730 1.00 95.06 203 GLY A N 1
ATOM 1617 C CA . GLY A 1 203 ? 8.614 -0.151 -18.191 1.00 95.06 203 GLY A CA 1
ATOM 1618 C C . GLY A 1 203 ? 8.205 -0.631 -16.799 1.00 95.06 203 GLY A C 1
ATOM 1619 O O . GLY A 1 203 ? 7.550 0.099 -16.063 1.00 95.06 203 GLY A O 1
ATOM 1620 N N . ILE A 1 204 ? 8.600 -1.845 -16.423 1.00 95.75 204 ILE A N 1
ATOM 1621 C CA . ILE A 1 204 ? 8.365 -2.403 -15.086 1.00 95.75 204 ILE A CA 1
ATOM 1622 C C . ILE A 1 204 ? 9.700 -2.871 -14.537 1.00 95.75 204 ILE A C 1
ATOM 1624 O O . ILE A 1 204 ? 10.374 -3.705 -15.144 1.00 95.75 204 ILE A O 1
ATOM 1628 N N . LEU A 1 205 ? 10.061 -2.341 -13.375 1.00 95.94 205 LEU A N 1
ATOM 1629 C CA . LEU A 1 205 ? 11.304 -2.656 -12.689 1.00 95.94 205 LEU A CA 1
ATOM 1630 C C . LEU A 1 205 ? 11.007 -3.308 -11.346 1.00 95.94 205 LEU A C 1
ATOM 1632 O O . LEU A 1 205 ? 10.064 -2.929 -10.649 1.00 95.94 205 LEU A O 1
ATOM 1636 N N . LYS A 1 206 ? 11.850 -4.263 -10.970 1.00 95.88 206 LYS A N 1
ATOM 1637 C CA . LYS A 1 206 ? 11.856 -4.902 -9.655 1.00 95.88 206 LYS A CA 1
ATOM 1638 C C . LYS A 1 206 ? 13.186 -4.607 -8.985 1.00 95.88 206 LYS A C 1
ATOM 1640 O O . LYS A 1 206 ? 14.228 -4.756 -9.614 1.00 95.88 206 LYS A O 1
ATOM 1645 N N . HIS A 1 207 ? 13.168 -4.206 -7.720 1.00 94.00 207 HIS A N 1
ATOM 1646 C CA . HIS A 1 207 ? 14.393 -3.986 -6.956 1.00 94.00 207 HIS A CA 1
ATOM 1647 C C . HIS A 1 207 ? 14.345 -4.660 -5.591 1.00 94.00 207 HIS A C 1
ATOM 1649 O O . HIS A 1 207 ? 13.298 -4.701 -4.945 1.00 94.00 207 HIS A O 1
ATOM 1655 N N . SER A 1 208 ? 15.494 -5.203 -5.188 1.00 93.62 208 SER A N 1
ATOM 1656 C CA . SER A 1 208 ? 15.745 -5.734 -3.848 1.00 93.62 208 SER A CA 1
ATOM 1657 C C . SER A 1 208 ? 15.876 -4.562 -2.880 1.00 93.62 208 SER A C 1
ATOM 1659 O O . SER A 1 208 ? 16.718 -3.683 -3.087 1.00 93.62 208 SER A O 1
ATOM 1661 N N . CYS A 1 209 ? 15.040 -4.525 -1.844 1.00 89.94 209 CYS A N 1
ATOM 1662 C CA . CYS A 1 209 ? 15.038 -3.443 -0.864 1.00 89.94 209 CYS A CA 1
ATOM 1663 C C . CYS A 1 209 ? 16.334 -3.404 -0.048 1.00 89.94 209 CYS A C 1
ATOM 1665 O O . CYS A 1 209 ? 16.791 -2.310 0.267 1.00 89.94 209 CYS A O 1
ATOM 1667 N N . ASP A 1 210 ? 16.969 -4.544 0.228 1.00 88.81 210 ASP A N 1
ATOM 1668 C CA . ASP A 1 210 ? 18.179 -4.606 1.063 1.00 88.81 210 ASP A CA 1
ATOM 1669 C C . ASP A 1 210 ? 19.464 -4.526 0.234 1.00 88.81 210 ASP A C 1
ATOM 1671 O O . ASP A 1 210 ? 20.355 -3.714 0.491 1.00 88.81 210 ASP A O 1
ATOM 1675 N N . GLU A 1 211 ? 19.552 -5.340 -0.816 1.00 91.44 211 GLU A N 1
ATOM 1676 C CA . GLU A 1 211 ? 20.767 -5.448 -1.630 1.00 91.44 211 GLU A CA 1
ATOM 1677 C C . GLU A 1 211 ? 20.833 -4.365 -2.713 1.00 91.44 211 GLU A C 1
ATOM 1679 O O . GLU A 1 211 ? 21.850 -4.224 -3.384 1.00 91.44 211 GLU A O 1
ATOM 1684 N N . LYS A 1 212 ? 19.731 -3.633 -2.931 1.00 92.50 212 LYS A N 1
ATOM 1685 C CA . LYS A 1 212 ? 19.582 -2.574 -3.947 1.00 92.50 212 LYS A CA 1
ATOM 1686 C C . LYS A 1 212 ? 19.794 -3.038 -5.394 1.00 92.50 212 LYS A C 1
ATOM 1688 O O . LYS A 1 212 ? 19.928 -2.218 -6.300 1.00 92.50 212 LYS A O 1
ATOM 1693 N N . ARG A 1 213 ? 19.783 -4.354 -5.623 1.00 94.69 213 ARG A N 1
ATOM 1694 C CA . ARG A 1 213 ? 19.838 -4.986 -6.947 1.00 94.69 213 ARG A CA 1
ATOM 1695 C C . ARG A 1 213 ? 18.577 -4.678 -7.744 1.00 94.69 213 ARG A C 1
ATOM 1697 O O . ARG A 1 213 ? 17.482 -4.800 -7.196 1.00 94.69 213 ARG A O 1
ATOM 1704 N N . MET A 1 214 ? 18.718 -4.352 -9.025 1.00 96.31 214 MET A N 1
ATOM 1705 C CA . MET A 1 214 ? 17.604 -4.014 -9.912 1.00 96.31 214 MET A CA 1
ATOM 1706 C C . MET A 1 214 ? 17.493 -4.982 -11.096 1.00 96.31 214 MET A C 1
ATOM 1708 O O . MET A 1 214 ? 18.493 -5.393 -11.683 1.00 96.31 214 MET A O 1
ATOM 1712 N N . TYR A 1 215 ? 16.255 -5.316 -11.445 1.00 97.25 215 TYR A N 1
ATOM 1713 C CA . TYR A 1 215 ? 15.866 -6.266 -12.482 1.00 97.25 215 TYR A CA 1
ATOM 1714 C C . TYR A 1 215 ? 14.832 -5.622 -13.405 1.00 97.25 215 TYR A C 1
ATOM 1716 O O . TYR A 1 215 ? 13.943 -4.896 -12.937 1.00 97.25 215 TYR A O 1
ATOM 1724 N N . VAL A 1 216 ? 14.914 -5.912 -14.701 1.00 97.00 216 VAL A N 1
ATOM 1725 C CA . VAL A 1 216 ? 13.975 -5.393 -15.698 1.00 97.00 216 VAL A CA 1
ATOM 1726 C C . VAL A 1 216 ? 12.912 -6.445 -16.012 1.00 97.00 216 VAL A C 1
ATOM 1728 O O . VAL A 1 216 ? 13.153 -7.389 -16.753 1.00 97.00 216 VAL A O 1
ATOM 1731 N N . ILE A 1 217 ? 11.696 -6.260 -15.485 1.00 96.12 217 ILE A N 1
ATOM 1732 C CA . ILE A 1 217 ? 10.546 -7.126 -15.807 1.00 96.12 217 ILE A CA 1
ATOM 1733 C C . ILE A 1 217 ? 9.997 -6.786 -17.196 1.00 96.12 217 ILE A C 1
ATOM 1735 O O . ILE A 1 217 ? 9.653 -7.669 -17.979 1.00 96.12 217 ILE A O 1
ATOM 1739 N N . LYS A 1 218 ? 9.896 -5.490 -17.505 1.00 95.75 218 LYS A N 1
ATOM 1740 C CA . LYS A 1 218 ? 9.451 -4.983 -18.805 1.00 95.75 218 LYS A CA 1
ATOM 1741 C C . LYS A 1 218 ? 10.295 -3.781 -19.186 1.00 95.75 218 LYS A C 1
ATOM 1743 O O . LYS A 1 218 ? 10.417 -2.844 -18.397 1.00 95.75 218 LYS A O 1
ATOM 1748 N N . GLN A 1 219 ? 10.849 -3.805 -20.395 1.00 96.50 219 GLN A N 1
ATOM 1749 C CA . GLN A 1 219 ? 11.774 -2.768 -20.833 1.00 96.50 219 GLN A CA 1
ATOM 1750 C C . GLN A 1 219 ? 11.121 -1.374 -20.860 1.00 96.50 219 GLN A C 1
ATOM 1752 O O . GLN A 1 219 ? 10.031 -1.225 -21.424 1.00 96.50 219 GLN A O 1
ATOM 1757 N N . PRO A 1 220 ? 11.762 -0.346 -20.272 1.00 95.56 220 PRO A N 1
ATOM 1758 C CA . PRO A 1 220 ? 11.349 1.043 -20.435 1.00 95.56 220 PRO A CA 1
ATOM 1759 C C . PRO A 1 220 ? 11.452 1.492 -21.896 1.00 95.56 220 PRO A C 1
ATOM 1761 O O . PRO A 1 220 ? 12.436 1.209 -22.572 1.00 95.56 220 PRO A O 1
ATOM 1764 N N . LEU A 1 221 ? 10.465 2.252 -22.380 1.00 94.12 221 LEU A N 1
ATOM 1765 C CA . LEU A 1 221 ? 10.467 2.758 -23.764 1.00 94.12 221 LEU A CA 1
ATOM 1766 C C . LEU A 1 221 ? 11.300 4.035 -23.948 1.00 94.12 221 LEU A C 1
ATOM 1768 O O . LEU A 1 221 ? 11.665 4.396 -25.063 1.00 94.12 221 LEU A O 1
ATOM 1772 N N . ARG A 1 222 ? 11.545 4.764 -22.858 1.00 95.12 222 ARG A N 1
ATOM 1773 C CA . ARG A 1 222 ? 12.322 6.008 -22.810 1.00 95.12 222 ARG A CA 1
ATOM 1774 C C . ARG A 1 222 ? 12.753 6.282 -21.375 1.00 95.12 222 ARG A C 1
ATOM 1776 O O . ARG A 1 222 ? 12.199 5.691 -20.446 1.00 95.12 222 ARG A O 1
ATOM 1783 N N . ARG A 1 223 ? 13.685 7.223 -21.202 1.00 94.69 223 ARG A N 1
ATOM 1784 C CA . ARG A 1 223 ? 14.043 7.743 -19.878 1.00 94.69 223 ARG A CA 1
ATOM 1785 C C . ARG A 1 223 ? 12.800 8.295 -19.176 1.00 94.69 223 ARG A C 1
ATOM 1787 O O . ARG A 1 223 ? 11.977 8.976 -19.792 1.00 94.69 223 ARG A O 1
ATOM 1794 N N . SER A 1 224 ? 12.682 8.002 -17.893 1.00 91.75 224 SER A N 1
ATOM 1795 C CA . SER A 1 224 ? 11.681 8.568 -16.990 1.00 91.75 224 SER A CA 1
ATOM 1796 C C . SER A 1 224 ? 12.309 8.750 -15.614 1.00 91.75 224 SER A C 1
ATOM 1798 O O . SER A 1 224 ? 13.457 8.368 -15.401 1.00 91.75 224 SER A O 1
ATOM 1800 N N . GLU A 1 225 ? 11.575 9.304 -14.656 1.00 86.31 225 GLU A N 1
ATOM 1801 C CA . GLU A 1 225 ? 11.989 9.135 -13.266 1.00 86.31 225 GLU A CA 1
ATOM 1802 C C . GLU A 1 225 ? 11.941 7.645 -12.917 1.00 86.31 225 GLU A C 1
ATOM 1804 O O . GLU A 1 225 ? 11.108 6.887 -13.431 1.00 86.31 225 GLU A O 1
ATOM 1809 N N . VAL A 1 226 ? 12.873 7.221 -12.075 1.00 88.56 226 VAL A N 1
ATOM 1810 C CA . VAL A 1 226 ? 13.004 5.842 -11.632 1.00 88.56 226 VAL A CA 1
ATOM 1811 C C . VAL A 1 226 ? 13.541 5.836 -10.212 1.00 88.56 226 VAL A C 1
ATOM 1813 O O . VAL A 1 226 ? 14.350 6.680 -9.830 1.00 88.56 226 VAL A O 1
ATOM 1816 N N . TYR A 1 227 ? 13.065 4.877 -9.428 1.00 84.31 227 TYR A N 1
ATOM 1817 C CA . TYR A 1 227 ? 13.601 4.580 -8.115 1.00 84.31 227 TYR A CA 1
ATOM 1818 C C . TYR A 1 227 ? 14.034 3.113 -8.090 1.00 84.31 227 TYR A C 1
ATOM 1820 O O . TYR A 1 227 ? 13.188 2.249 -8.354 1.00 84.31 227 TYR A O 1
ATOM 1828 N N . PRO A 1 228 ? 15.287 2.819 -7.719 1.00 87.69 228 PRO A N 1
ATOM 1829 C CA . PRO A 1 228 ? 16.402 3.761 -7.502 1.00 87.69 228 PRO A CA 1
ATOM 1830 C C . PRO A 1 228 ? 16.765 4.610 -8.751 1.00 87.69 228 PRO A C 1
ATOM 1832 O O . PRO A 1 228 ? 16.649 4.093 -9.859 1.00 87.69 228 PRO A O 1
ATOM 1835 N N . PRO A 1 229 ? 17.193 5.887 -8.614 1.00 92.19 229 PRO A N 1
ATOM 1836 C CA . PRO A 1 229 ? 17.682 6.707 -9.726 1.00 92.19 229 PRO A CA 1
ATOM 1837 C C . PRO A 1 229 ? 18.867 6.075 -10.457 1.00 92.19 229 PRO A C 1
ATOM 1839 O O . PRO A 1 229 ? 19.765 5.514 -9.828 1.00 92.19 229 PRO A O 1
ATOM 1842 N N . LEU A 1 230 ? 18.870 6.246 -11.780 1.00 95.06 230 LEU A N 1
ATOM 1843 C CA . LEU A 1 230 ? 19.931 5.822 -12.691 1.00 95.06 230 LEU A CA 1
ATOM 1844 C C . LEU A 1 230 ? 20.666 7.037 -13.253 1.00 95.06 230 LEU A C 1
ATOM 1846 O O . LEU A 1 230 ? 20.041 8.057 -13.558 1.00 95.06 230 LEU A O 1
ATOM 1850 N N . ASN A 1 231 ? 21.980 6.916 -13.420 1.00 96.38 231 ASN A N 1
ATOM 1851 C CA . ASN A 1 231 ? 22.782 7.897 -14.148 1.00 96.38 231 ASN A CA 1
ATOM 1852 C C . ASN A 1 231 ? 22.636 7.726 -15.679 1.00 96.38 231 ASN A C 1
ATOM 1854 O O . ASN A 1 231 ? 21.906 6.860 -16.170 1.00 96.38 231 ASN A O 1
ATOM 1858 N N . ASP A 1 232 ? 23.320 8.572 -16.454 1.00 97.19 232 ASP A N 1
ATOM 1859 C CA . ASP A 1 232 ? 23.200 8.573 -17.915 1.00 97.19 232 ASP A CA 1
ATOM 1860 C C . ASP A 1 232 ? 23.634 7.256 -18.571 1.00 97.19 232 ASP A C 1
ATOM 1862 O O . ASP A 1 232 ? 22.923 6.758 -19.448 1.00 97.19 232 ASP A O 1
ATOM 1866 N N . SER A 1 233 ? 24.759 6.674 -18.142 1.00 97.69 233 SER A N 1
ATOM 1867 C CA . SER A 1 233 ? 25.278 5.433 -18.727 1.00 97.69 233 SER A CA 1
ATOM 1868 C C . SER A 1 233 ? 24.418 4.226 -18.348 1.00 97.69 233 SER A C 1
ATOM 1870 O O . SER A 1 233 ? 24.179 3.345 -19.172 1.00 97.69 233 SER A O 1
ATOM 1872 N N . GLU A 1 234 ? 23.865 4.208 -17.138 1.00 97.56 234 GLU A N 1
ATOM 1873 C CA . GLU A 1 234 ? 22.902 3.200 -16.692 1.00 97.56 234 GLU A CA 1
ATOM 1874 C C . GLU A 1 234 ? 21.606 3.244 -17.508 1.00 97.56 234 GLU A C 1
ATOM 1876 O O . GLU A 1 234 ? 21.101 2.200 -17.931 1.00 97.56 234 GLU A O 1
ATOM 1881 N N . TRP A 1 235 ? 21.101 4.445 -17.807 1.00 97.44 235 TRP A N 1
ATOM 1882 C CA . TRP A 1 235 ? 19.961 4.615 -18.707 1.00 97.44 235 TRP A CA 1
ATOM 1883 C C . TRP A 1 235 ? 20.257 4.140 -20.130 1.00 97.44 235 TRP A C 1
ATOM 1885 O O . TRP A 1 235 ? 19.392 3.529 -20.756 1.00 97.44 235 TRP A O 1
ATOM 1895 N N . GLU A 1 236 ? 21.452 4.403 -20.657 1.00 97.31 236 GLU A N 1
ATOM 1896 C CA . GLU A 1 236 ? 21.860 3.904 -21.975 1.00 97.31 236 GLU A CA 1
ATOM 1897 C C . GLU A 1 236 ? 21.899 2.373 -22.017 1.00 97.31 236 GLU A C 1
ATOM 1899 O O . GLU A 1 236 ? 21.396 1.768 -22.968 1.00 97.31 236 GLU A O 1
ATOM 1904 N N . LEU A 1 237 ? 22.432 1.728 -20.974 1.00 97.75 237 LEU A N 1
ATOM 1905 C CA . LEU A 1 237 ? 22.420 0.268 -20.851 1.00 97.75 237 LEU A CA 1
ATOM 1906 C C . LEU A 1 237 ? 20.991 -0.278 -20.796 1.00 97.75 237 LEU A C 1
ATOM 1908 O O . LEU A 1 237 ? 20.673 -1.236 -21.501 1.00 97.75 237 LEU A O 1
ATOM 1912 N N . MET A 1 238 ? 20.117 0.352 -20.011 1.00 96.12 238 MET A N 1
ATOM 1913 C CA . MET A 1 238 ? 18.720 -0.060 -19.884 1.00 96.12 238 MET A CA 1
ATOM 1914 C C . MET A 1 238 ? 17.963 0.052 -21.209 1.00 96.12 238 MET A C 1
ATOM 1916 O O . MET A 1 238 ? 17.403 -0.934 -21.681 1.00 96.12 238 MET A O 1
ATOM 1920 N N . LEU A 1 239 ? 18.024 1.210 -21.869 1.00 96.75 239 LEU A N 1
ATOM 1921 C CA . LEU A 1 239 ? 17.302 1.447 -23.124 1.00 96.75 239 LEU A CA 1
ATOM 1922 C C . LEU A 1 239 ? 17.868 0.658 -24.312 1.00 96.75 239 LEU A C 1
ATOM 1924 O O . LEU A 1 239 ? 17.145 0.398 -25.270 1.00 96.75 239 LEU A O 1
ATOM 1928 N N . SER A 1 240 ? 19.139 0.253 -24.260 1.00 96.88 240 SER A N 1
ATOM 1929 C CA . SER A 1 240 ? 19.756 -0.597 -25.287 1.00 96.88 240 SER A CA 1
ATOM 1930 C C . SER A 1 240 ? 19.598 -2.100 -25.031 1.00 96.88 240 SER A C 1
ATOM 1932 O O . SER A 1 240 ? 20.194 -2.895 -25.758 1.00 96.88 240 SER A O 1
ATOM 1934 N N . ASN A 1 241 ? 18.799 -2.502 -24.031 1.00 96.19 241 ASN A N 1
ATOM 1935 C CA . ASN A 1 241 ? 18.613 -3.900 -23.618 1.00 96.19 241 ASN A CA 1
ATOM 1936 C C . ASN A 1 241 ? 19.939 -4.593 -23.232 1.00 96.19 241 ASN A C 1
ATOM 1938 O O . ASN A 1 241 ? 20.127 -5.786 -23.464 1.00 96.19 241 ASN A O 1
ATOM 1942 N N . LYS A 1 242 ? 20.877 -3.822 -22.673 1.00 97.56 242 LYS A N 1
ATOM 1943 C CA . LYS A 1 242 ? 22.189 -4.279 -22.184 1.00 97.56 242 LYS A CA 1
ATOM 1944 C C . LYS A 1 242 ? 22.307 -4.227 -20.661 1.00 97.56 242 LYS A C 1
ATOM 1946 O O . LYS A 1 242 ? 23.375 -4.520 -20.128 1.00 97.56 242 LYS A O 1
ATOM 1951 N N . TRP A 1 243 ? 21.243 -3.830 -19.961 1.00 97.38 243 TRP A N 1
ATOM 1952 C CA . TRP A 1 243 ? 21.187 -3.913 -18.506 1.00 97.38 243 TRP A CA 1
ATOM 1953 C C . TRP A 1 243 ? 21.349 -5.364 -18.056 1.00 97.38 243 TRP A C 1
ATOM 1955 O O . TRP A 1 243 ? 20.724 -6.264 -18.617 1.00 97.38 243 TRP A O 1
ATOM 1965 N N . ILE A 1 244 ? 22.182 -5.582 -17.041 1.00 97.44 244 ILE A N 1
ATOM 1966 C CA . ILE A 1 244 ? 22.378 -6.897 -16.442 1.00 97.44 244 ILE A CA 1
ATOM 1967 C C . ILE A 1 244 ? 21.494 -6.972 -15.201 1.00 97.44 244 ILE A C 1
ATOM 1969 O O . I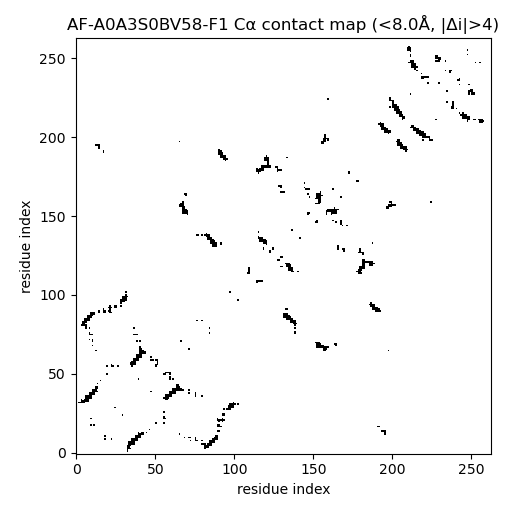LE A 1 244 ? 21.642 -6.199 -14.254 1.00 97.44 244 ILE A O 1
ATOM 1973 N N . ASP A 1 245 ? 20.555 -7.908 -15.210 1.00 96.94 245 ASP A N 1
ATOM 1974 C CA . ASP A 1 245 ? 19.672 -8.146 -14.077 1.00 96.94 245 ASP A CA 1
ATOM 1975 C C . ASP A 1 245 ? 20.467 -8.455 -12.803 1.00 96.94 245 ASP A C 1
ATOM 1977 O O . ASP A 1 245 ? 21.388 -9.273 -12.787 1.00 96.94 245 ASP A O 1
ATOM 1981 N N . GLY A 1 246 ? 20.107 -7.772 -11.720 1.00 95.19 246 GLY A N 1
ATOM 1982 C CA . GLY A 1 246 ? 20.817 -7.844 -10.452 1.00 95.19 246 GLY A CA 1
ATOM 1983 C C . GLY A 1 246 ? 21.900 -6.778 -10.268 1.00 95.19 246 GLY A C 1
ATOM 1984 O O . GLY A 1 246 ? 22.453 -6.688 -9.172 1.00 95.19 246 GLY A O 1
ATOM 1985 N N . THR A 1 247 ? 22.191 -5.942 -11.272 1.00 95.75 247 THR A N 1
ATOM 1986 C CA . THR A 1 247 ? 23.085 -4.786 -11.102 1.00 95.75 247 THR A CA 1
ATOM 1987 C C . THR A 1 247 ? 22.520 -3.806 -10.066 1.00 95.75 247 THR A C 1
ATOM 1989 O O . THR A 1 247 ? 21.316 -3.545 -10.021 1.00 95.75 247 THR A O 1
ATOM 1992 N N . ILE A 1 248 ? 23.401 -3.269 -9.216 1.00 96.12 248 ILE A N 1
ATOM 1993 C CA . ILE A 1 248 ? 23.081 -2.218 -8.242 1.00 96.12 248 ILE A CA 1
ATOM 1994 C C . ILE A 1 248 ? 23.365 -0.861 -8.894 1.00 96.12 248 ILE A C 1
ATOM 1996 O O . ILE A 1 248 ? 24.519 -0.631 -9.272 1.00 96.12 248 ILE A O 1
ATOM 2000 N N . PRO A 1 249 ? 22.370 0.037 -8.995 1.00 95.81 249 PRO A N 1
ATOM 2001 C CA . PRO A 1 249 ? 22.593 1.389 -9.487 1.00 95.81 249 PRO A CA 1
ATOM 2002 C C . PRO A 1 249 ? 23.646 2.147 -8.687 1.00 95.81 249 PRO A C 1
ATOM 2004 O O . PRO A 1 249 ? 23.682 2.059 -7.458 1.00 95.81 249 PRO A O 1
ATOM 2007 N N . GLU A 1 250 ? 24.474 2.929 -9.368 1.00 95.50 250 GLU A N 1
ATOM 2008 C CA . GLU A 1 250 ? 25.621 3.633 -8.796 1.00 95.50 250 GLU A CA 1
ATOM 2009 C C . GLU A 1 250 ? 25.209 4.511 -7.613 1.00 95.50 250 GLU A C 1
ATOM 2011 O O . GLU A 1 250 ? 25.813 4.442 -6.544 1.00 95.50 250 GLU A O 1
ATOM 2016 N N . ALA A 1 251 ? 24.105 5.252 -7.765 1.00 93.88 251 ALA A N 1
ATOM 2017 C CA . ALA A 1 251 ? 23.551 6.112 -6.721 1.00 93.88 251 ALA A CA 1
ATOM 2018 C C . ALA A 1 251 ? 23.142 5.349 -5.443 1.00 93.88 251 ALA A C 1
ATOM 2020 O O . ALA A 1 251 ? 22.959 5.962 -4.394 1.00 93.88 251 ALA A O 1
ATOM 2021 N N . TRP A 1 252 ? 22.991 4.023 -5.517 1.00 92.12 252 TRP A N 1
ATOM 2022 C CA . TRP A 1 252 ? 22.511 3.172 -4.428 1.00 92.12 252 TRP A CA 1
ATOM 2023 C C . TRP A 1 252 ? 23.533 2.179 -3.890 1.00 92.12 252 TRP A C 1
ATOM 2025 O O . TRP A 1 252 ? 23.275 1.579 -2.845 1.00 92.12 252 TRP A O 1
ATOM 2035 N N . LYS A 1 253 ? 24.709 2.049 -4.513 1.00 91.88 253 LYS A N 1
ATOM 2036 C CA . LYS A 1 253 ? 25.804 1.222 -3.981 1.00 91.88 253 LYS A CA 1
ATOM 2037 C C . LYS A 1 253 ? 26.142 1.537 -2.515 1.00 91.88 253 LYS A C 1
ATOM 2039 O O . LYS A 1 253 ? 26.236 0.580 -1.744 1.00 91.88 253 LYS A O 1
ATOM 2044 N N . PRO A 1 254 ? 26.226 2.812 -2.069 1.00 90.50 254 PRO A N 1
ATOM 2045 C CA . PRO A 1 254 ? 26.516 3.131 -0.664 1.00 90.50 254 PRO A CA 1
ATOM 2046 C C . PRO A 1 254 ? 25.439 2.665 0.326 1.00 90.50 254 PRO A C 1
ATOM 2048 O O . PRO A 1 254 ? 25.699 2.575 1.521 1.00 90.50 254 PRO A O 1
ATOM 2051 N N . HIS A 1 255 ? 24.227 2.395 -0.162 1.00 86.69 255 HIS A N 1
ATOM 2052 C CA . HIS A 1 255 ? 23.075 1.976 0.636 1.00 86.69 255 HIS A CA 1
ATOM 2053 C C . HIS A 1 255 ? 22.781 0.480 0.510 1.00 86.69 255 HIS A C 1
ATOM 2055 O O . HIS A 1 255 ? 21.769 0.014 1.035 1.00 86.69 255 HIS A O 1
ATOM 2061 N N . SER A 1 256 ? 23.613 -0.259 -0.225 1.00 84.88 256 SER A N 1
ATOM 2062 C CA . SER A 1 256 ? 23.471 -1.701 -0.357 1.00 84.88 256 SER A CA 1
ATOM 2063 C C . SER A 1 256 ? 24.083 -2.403 0.844 1.00 84.88 256 SER A C 1
ATOM 2065 O O . SER A 1 256 ? 25.251 -2.205 1.179 1.00 84.88 256 SER A O 1
ATOM 2067 N N . PHE A 1 257 ? 23.295 -3.262 1.484 1.00 74.88 257 PHE A N 1
ATOM 2068 C CA . PHE A 1 257 ? 23.834 -4.248 2.407 1.00 74.88 257 PHE A CA 1
ATOM 2069 C C . PHE A 1 257 ? 24.408 -5.389 1.569 1.00 74.88 257 PHE A C 1
ATOM 2071 O O . PHE A 1 257 ? 23.835 -6.474 1.490 1.00 74.88 257 PHE A O 1
ATOM 2078 N N . THR A 1 258 ? 25.523 -5.151 0.872 1.00 58.28 258 THR A N 1
ATOM 2079 C CA . THR A 1 258 ? 26.299 -6.268 0.336 1.00 58.28 258 THR A CA 1
ATOM 2080 C C . THR A 1 258 ? 26.834 -7.032 1.535 1.00 58.28 258 THR A C 1
ATOM 2082 O O . THR A 1 258 ? 27.812 -6.614 2.156 1.00 58.28 258 THR A O 1
ATOM 2085 N N . VAL A 1 259 ? 26.179 -8.138 1.891 1.00 48.03 259 VAL A N 1
ATOM 2086 C CA . VAL A 1 259 ? 26.816 -9.159 2.721 1.00 48.03 259 VAL A CA 1
ATOM 2087 C C . VAL A 1 259 ? 28.114 -9.506 1.988 1.00 48.03 259 VAL A C 1
ATOM 2089 O O . VAL A 1 259 ? 28.035 -9.835 0.799 1.00 48.03 259 VAL A O 1
ATOM 2092 N N . PRO A 1 260 ? 29.300 -9.372 2.611 1.00 43.88 260 PRO A N 1
ATOM 2093 C CA . PRO A 1 260 ? 30.533 -9.810 1.981 1.00 43.88 260 PRO A CA 1
ATOM 2094 C C . PRO A 1 260 ? 30.319 -11.245 1.506 1.00 43.88 260 PRO A C 1
ATOM 2096 O O . PRO A 1 260 ? 29.957 -12.109 2.308 1.00 43.88 260 PRO A O 1
ATOM 2099 N N . GLN A 1 261 ? 30.468 -11.491 0.205 1.00 38.75 261 GLN A N 1
ATOM 2100 C CA . GLN A 1 261 ? 30.558 -12.859 -0.277 1.00 38.75 261 GLN A CA 1
ATOM 2101 C C . GLN A 1 261 ? 31.873 -13.395 0.277 1.00 38.75 261 GLN A C 1
ATOM 2103 O O . GLN A 1 261 ? 32.951 -13.048 -0.201 1.00 38.75 261 GLN A O 1
ATOM 2108 N N . TRP A 1 262 ? 31.785 -14.148 1.370 1.00 37.50 262 TRP A N 1
ATOM 2109 C CA . TRP A 1 262 ? 32.888 -14.971 1.831 1.00 37.50 262 TRP A CA 1
ATOM 2110 C C . TRP A 1 262 ? 33.057 -16.057 0.767 1.00 37.50 262 TRP A C 1
ATOM 2112 O O . TRP A 1 262 ? 32.279 -17.010 0.732 1.00 37.50 262 TRP A O 1
ATOM 2122 N N . ASN A 1 263 ? 33.979 -15.811 -0.166 1.00 38.41 263 ASN A N 1
ATOM 2123 C CA . ASN A 1 263 ? 34.431 -16.790 -1.153 1.00 38.41 263 ASN A CA 1
ATOM 2124 C C . ASN A 1 263 ? 35.165 -17.942 -0.468 1.00 38.41 263 ASN A C 1
ATOM 2126 O O . ASN A 1 263 ? 35.939 -17.656 0.476 1.00 38.41 263 ASN A O 1
#

Radius of gyration: 19.08 Å; Cα contacts (8 Å, |Δi|>4): 538; chains: 1; bounding box: 57×42×49 Å

Secondary structure (DSSP, 8-state):
-PPP-EEEEEEESS-HHHHHHHHHHHHHHB-S-EEEEEEEES--SSHHHHHHHTTS-SEEEEESS---HHHHHHHHHHH--SSEEEEEETTEEE-S-B-HHHHHHHHHHHHHTT-S-EESS-STT-TT---SSEEEEEHHHHHHS---GGG--BSSSTTTTSPBHHHHHHHHHHHTTPPPEE-SS-SEEE---EEEEE-TTS-EEEEETTT--EEEEE--SS----SS---HHHHHHHHTT-PPTTBPPGGGGGG--------

Sequence (263 aa):
MADPKLTFLVLDFKKEQESELCLRSIRNRVAANYKLVYLDNGSGEDYPNRFRNENLADLVIQNPINTGCGNGIDQLVKVCETEYFCLVQSDQFVNYDLSEKNVTEILNTFSSLNAFCIDLAGAQAGIGIYSERAHIMRKTDYLSIYRGEDGKLGGPGPFHAFKHTEQYIQEYFKQNNIKVLHISPPVFQDNGKWAIRELPCGGILKHSCDEKRMYVIKQPLRRSEVYPPLNDSEWELMLSNKWIDGTIPEAWKPHSFTVPQWN

Nearest PDB structures (foldseek):
  6p61-assembly2_B  TM=7.181E-01  e=1.342E-09  Leptospira borgpetersenii serovar Hardjo-bovis str. JB197
  6p61-assembly3_C  TM=7.143E-01  e=3.259E-09  Leptospira borgpetersenii serovar Hardjo-bovis str. JB197
  6h4f-assembly3_P  TM=6.738E-01  e=4.164E-07  Staphylococcus aureus subsp. aureus N315
  7msp-assembly2_B  TM=6.967E-01  e=5.621E-06  Bacillus subtilis subsp. subtilis str. 168
  7msn-assembly1_A  TM=6.966E-01  e=6.713E-06  Bacillus subtilis subsp. subtilis str. 168

Foldseek 3Di:
DDAAQEEEEEEDAQPLVLLLQALVQCVPFEAADYFYEYEHQQNVDCSLVVCVVVPSGPYYHYDNHHLADFVSVVVRLVPDPHQKYKQAYSQKGFPHHHYNVNVVVVVVVCVVVVAQKEAQAFQPVHAQQDDSHIMMGTSVSLVPQDADDPPRAADFELRPVDDHPSVSVSVVCVVVVHGHHYDPPHRMYGRPQKDWGQYNQRWIKIAGPAQQWIATPGQRCADDDDVVDADPVQRVCRNVVNDDGRDHHPVCNVRHPPPPPPD